Protein 1F9Z (pdb70)

Nearest PDB structures (foldseek):
  1fa5-assembly1_B  TM=9.798E-01  e=5.057E-25  Escherichia coli
  6bnx-assembly1_A  TM=9.667E-01  e=1.879E-17  Zea mays
  6bnz-assembly1_A  TM=9.561E-01  e=5.069E-17  Zea mays
  5d7z-assembly1_A  TM=9.657E-01  e=9.955E-16  Zea mays
  4mts-assembly1_B  TM=9.210E-01  e=4.445E-16  Pseudomonas aeruginosa PAO1

Solvent-accessible surface area: 12754 Å² total; per-residue (Å²): 104,75,12,23,10,0,13,2,64,0,7,62,22,100,105,0,10,51,14,2,23,145,20,10,41,9,99,84,52,118,64,48,110,43,94,108,134,128,55,6,28,0,8,0,0,34,5,61,48,105,123,46,6,0,1,16,0,10,49,40,103,73,55,111,160,40,126,64,30,76,5,10,4,13,4,0,1,11,13,112,78,0,59,84,8,2,91,75,0,90,141,83,68,25,85,27,75,77,99,34,12,87,56,137,90,39,124,59,40,15,0,52,0,32,6,49,42,22,5,80,3,21,1,28,58,131,129,208,88,58,9,12,12,3,15,2,64,0,4,62,30,105,105,0,16,54,3,2,28,162,15,9,35,4,147,84,53,114,78,50,108,39,93,100,117,125,57,19,20,0,7,0,0,50,10,66,45,111,116,64,10,1,1,16,0,9,54,37,102,72,56,106,164,35,127,62,30,69,5,10,5,12,4,0,0,11,7,97,68,0,58,97,14,2,74,91,0,90,135,81,57,16,74,17,66,78,95,35,15,77,68,146,98,38,126,72,40,16,0,47,0,42,6,28,37,23,2,66,4,20,0,39,47,152,132,208

Secondary structure (DSSP, 8-state):
--EEEEEEE-S-HHHHHHIIIIIT--EEEEEEEETTTTEEEEEEESS-TTTS-EEEEEEETT-------SSEEEEEEE-S-HHHHHHHHHHTT-EEEEEEEEPTTS--EEEEEE-TTS-EEEEEE---/--EEEEEEE-S-HHHHHHIIIIIT--EEEEEEEETTTTEEEEEEESS-TTTS-EEEEEEETT-------SSEEEEEEEES-HHHHHHHHHHTT-EEEEEEEE-TT---EEEEEE-TTS-EEEEEE---

GO terms:
  GO:0004462 lactoylglutathione lyase activity (F, EXP)
  GO:0005515 protein binding (F, IPI)
  GO:0016151 nickel cation binding (F, IDA)
  GO:0005829 cytosol (C, IDA)
  GO:0042803 protein homodimerization activity (F, IDA)
  GO:0004462 lactoylglutathione lyase activity (F, IDA)

InterPro domains:
  IPR004360 Glyoxalase/fosfomycin resistance/dioxygenase domain [PF00903] (2-123)
  IPR004361 Glyoxalase I [TIGR00068] (2-128)
  IPR018146 Glyoxalase I, conserved site [PS00934] (5-26)
  IPR018146 Glyoxalase I, conserved site [PS00935] (69-81)
  IPR029068 Glyoxalase/Bleomycin resistance protein/Dihydroxybiphenyl dioxygenase [G3DSA:3.10.180.10] (1-127)
  IPR029068 Glyoxalase/Bleomycin resistance protein/Dihydroxybiphenyl dioxygenase [SSF54593] (1-130)
  IPR037523 Vicinal oxygen chelate (VOC), core domain [PS51819] (2-126)

B-factor: mean 22.36, std 13.46, range [1.0, 100.0]

Structure (mmCIF, N/CA/C/O backbone):
data_1F9Z
#
_entry.id   1F9Z
#
_cell.length_a   46.047
_cell.length_b   56.478
_cell.length_c   46.705
_cell.angle_alpha   90.00
_cell.angle_beta   95.44
_cell.angle_gamma   90.00
#
_symmetry.space_group_name_H-M   'P 1 21 1'
#
loop_
_entity.id
_entity.type
_entity.pdbx_description
1 polymer 'GLYOXALASE I'
2 non-polymer 'NICKEL (II) ION'
3 water water
#
loop_
_atom_site.group_PDB
_atom_site.id
_atom_site.type_symbol
_atom_site.label_atom_id
_atom_site.label_alt_id
_atom_site.label_comp_id
_atom_site.label_asym_id
_atom_site.label_entity_id
_atom_site.label_seq_id
_atom_site.pdbx_PDB_ins_code
_atom_site.Cartn_x
_atom_site.Cartn_y
_atom_site.Cartn_z
_atom_site.occupancy
_atom_site.B_iso_or_equiv
_atom_site.auth_seq_id
_atom_site.auth_comp_id
_atom_site.auth_asym_id
_atom_site.auth_atom_id
_atom_site.pdbx_PDB_model_num
ATOM 1 N N . MET A 1 1 ? 30.477 42.135 14.401 1.00 26.74 1 MET A N 1
ATOM 2 C CA . MET A 1 1 ? 31.133 40.852 14.435 1.00 18.26 1 MET A CA 1
ATOM 3 C C . MET A 1 1 ? 31.031 40.140 13.103 1.00 23.27 1 MET A C 1
ATOM 4 O O . MET A 1 1 ? 30.124 40.386 12.307 1.00 19.45 1 MET A O 1
ATOM 9 N N . ARG A 1 2 ? 31.965 39.228 12.872 1.00 19.27 2 ARG A N 1
ATOM 10 C CA . ARG A 1 2 ? 31.936 38.475 11.654 1.00 17.46 2 ARG A CA 1
ATOM 11 C C . ARG A 1 2 ? 32.528 37.093 11.841 1.00 13.91 2 ARG A C 1
ATOM 12 O O . ARG A 1 2 ? 33.232 36.810 12.817 1.00 12.63 2 ARG A O 1
ATOM 20 N N . LEU A 1 3 ? 32.184 36.226 10.902 1.00 10.93 3 LEU A N 1
ATOM 21 C CA . LEU A 1 3 ? 32.672 34.870 10.932 1.00 11.86 3 LEU A CA 1
ATOM 22 C C . LEU A 1 3 ? 34.004 34.928 10.174 1.00 18.70 3 LEU A C 1
ATOM 23 O O . LEU A 1 3 ? 34.032 35.310 9.005 1.00 14.86 3 LEU A O 1
ATOM 28 N N . LEU A 1 4 ? 35.098 34.623 10.863 1.00 12.57 4 LEU A N 1
ATOM 29 C CA . LEU A 1 4 ? 36.438 34.727 10.274 1.00 12.19 4 LEU A CA 1
ATOM 30 C C . LEU A 1 4 ? 36.917 33.540 9.462 1.00 12.89 4 LEU A C 1
ATOM 31 O O . LEU A 1 4 ? 37.456 33.686 8.362 1.00 16.66 4 LEU A O 1
ATOM 36 N N . HIS A 1 5 ? 36.785 32.344 10.009 1.00 11.30 5 HIS A N 1
ATOM 37 C CA . HIS A 1 5 ? 37.241 31.136 9.350 1.00 11.37 5 HIS A CA 1
ATOM 38 C C . HIS A 1 5 ? 36.689 29.890 10.029 1.00 17.36 5 HIS A C 1
ATOM 39 O O . HIS A 1 5 ? 36.073 29.949 11.125 1.00 12.71 5 HIS A O 1
ATOM 46 N N . THR A 1 6 ? 36.922 28.784 9.348 1.00 10.71 6 THR A N 1
ATOM 47 C CA . THR A 1 6 ? 36.612 27.428 9.763 1.00 7.80 6 THR A CA 1
ATOM 48 C C . THR A 1 6 ? 37.945 26.705 9.721 1.00 17.40 6 THR A C 1
ATOM 49 O O . THR A 1 6 ? 38.633 26.791 8.711 1.00 10.80 6 THR A O 1
ATOM 53 N N . MET A 1 7 ? 38.327 26.060 10.827 1.00 12.15 7 MET A N 1
ATOM 54 C CA . MET A 1 7 ? 39.593 25.319 10.896 1.00 11.83 7 MET A CA 1
ATOM 55 C C . MET A 1 7 ? 39.349 23.822 10.815 1.00 11.52 7 MET A C 1
ATOM 56 O O . MET A 1 7 ? 38.455 23.249 11.476 1.00 10.00 7 MET A O 1
ATOM 61 N N . LEU A 1 8 ? 40.168 23.164 9.993 1.00 10.99 8 LEU A N 1
ATOM 62 C CA . LEU A 1 8 ? 40.125 21.753 9.741 1.00 8.60 8 LEU A CA 1
ATOM 63 C C . LEU A 1 8 ? 41.517 21.168 9.896 1.00 13.47 8 LEU A C 1
ATOM 64 O O . LEU A 1 8 ? 42.467 21.775 9.400 1.00 14.73 8 LEU A O 1
ATOM 69 N N . ARG A 1 9 ? 41.621 20.007 10.520 1.00 11.57 9 ARG A N 1
ATOM 70 C CA . ARG A 1 9 ? 42.929 19.376 10.656 1.00 12.55 9 ARG A CA 1
ATOM 71 C C . ARG A 1 9 ? 43.103 18.482 9.447 1.00 13.28 9 ARG A C 1
ATOM 72 O O . ARG A 1 9 ? 42.163 17.749 9.079 1.00 12.55 9 ARG A O 1
ATOM 80 N N . VAL A 1 10 ? 44.309 18.563 8.814 1.00 12.33 10 VAL A N 1
ATOM 81 C CA . VAL A 1 10 ? 44.595 17.758 7.620 1.00 13.94 10 VAL A CA 1
ATOM 82 C C . VAL A 1 10 ? 45.786 16.843 7.811 1.00 14.99 10 VAL A C 1
ATOM 83 O O . VAL A 1 10 ? 46.629 17.122 8.670 1.00 15.61 10 VAL A O 1
ATOM 87 N N . GLY A 1 11 ? 45.856 15.747 7.044 1.00 12.60 11 GLY A N 1
ATOM 88 C CA . GLY A 1 11 ? 46.957 14.786 7.208 1.00 14.25 11 GLY A CA 1
ATOM 89 C C . GLY A 1 11 ? 48.246 15.100 6.444 1.00 14.17 11 GLY A C 1
ATOM 90 O O . GLY A 1 11 ? 49.259 14.435 6.657 1.00 16.12 11 GLY A O 1
ATOM 91 N N . ASP A 1 12 ? 48.186 16.079 5.553 1.00 15.18 12 ASP A N 1
ATOM 92 C CA . ASP A 1 12 ? 49.318 16.519 4.711 1.00 15.14 12 ASP A CA 1
ATOM 93 C C . ASP A 1 12 ? 49.033 17.940 4.260 1.00 18.08 12 ASP A C 1
ATOM 94 O O . ASP A 1 12 ? 48.123 18.210 3.460 1.00 14.38 12 ASP A O 1
ATOM 99 N N . LEU A 1 13 ? 49.782 18.887 4.797 1.00 11.34 13 LEU A N 1
ATOM 100 C CA . LEU A 1 13 ? 49.527 20.278 4.488 1.00 11.77 13 LEU A CA 1
ATOM 101 C C . LEU A 1 13 ? 49.557 20.630 3.013 1.00 19.53 13 LEU A C 1
ATOM 102 O O . LEU A 1 13 ? 48.633 21.264 2.455 1.00 15.80 13 LEU A O 1
ATOM 107 N N . GLN A 1 14 ? 50.664 20.248 2.3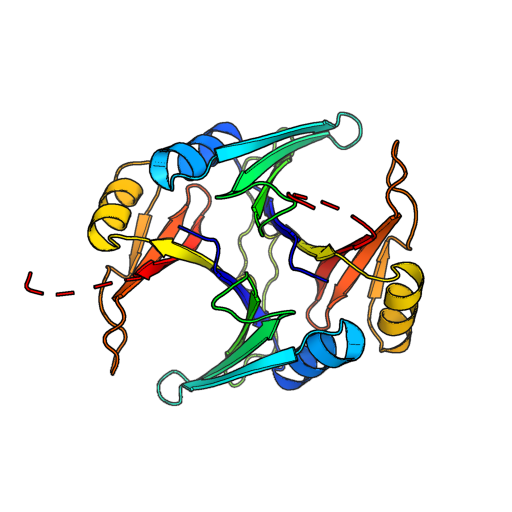63 1.00 17.98 14 GLN A N 1
ATOM 108 C CA . GLN A 1 14 ? 50.777 20.616 0.957 1.00 18.69 14 GLN A CA 1
ATOM 109 C C . GLN A 1 14 ? 49.675 20.012 0.096 1.00 15.87 14 GLN A C 1
ATOM 110 O O . GLN A 1 14 ? 49.143 20.689 -0.802 1.00 16.15 14 GLN A O 1
ATOM 116 N N . ARG A 1 15 ? 49.356 18.753 0.369 1.00 16.70 15 ARG A N 1
ATOM 117 C CA . ARG A 1 15 ? 48.319 18.092 -0.395 1.00 15.15 15 ARG A CA 1
ATOM 118 C C . ARG A 1 15 ? 47.039 18.902 -0.291 1.00 18.11 15 ARG A C 1
ATOM 119 O O . ARG A 1 15 ? 46.317 19.106 -1.257 1.00 15.68 15 ARG A O 1
ATOM 127 N N . SER A 1 16 ? 46.759 19.383 0.912 1.00 16.95 16 SER A N 1
ATOM 128 C CA . SER A 1 16 ? 45.554 20.181 1.115 1.00 15.43 16 SER A CA 1
ATOM 129 C C . SER A 1 16 ? 45.634 21.532 0.444 1.00 16.86 16 SER A C 1
ATOM 130 O O . SER A 1 16 ? 44.675 22.008 -0.208 1.00 12.20 16 SER A O 1
ATOM 133 N N . ILE A 1 17 ? 46.799 22.181 0.558 1.00 12.14 17 ILE A N 1
ATOM 134 C CA . ILE A 1 17 ? 46.956 23.468 -0.103 1.00 11.44 17 ILE A CA 1
ATOM 135 C C . ILE A 1 17 ? 46.763 23.288 -1.607 1.00 17.19 17 ILE A C 1
ATOM 136 O O . ILE A 1 17 ? 46.002 24.019 -2.242 1.00 18.55 17 ILE A O 1
ATOM 141 N N . ASP A 1 18 ? 47.450 22.293 -2.170 1.00 18.74 18 ASP A N 1
ATOM 142 C CA . ASP A 1 18 ? 47.326 22.010 -3.604 1.00 16.11 18 ASP A CA 1
ATOM 143 C C . ASP A 1 18 ? 45.863 21.891 -4.028 1.00 27.24 18 ASP A C 1
ATOM 144 O O . ASP A 1 18 ? 45.424 22.452 -5.047 1.00 22.44 18 ASP A O 1
ATOM 149 N N . PHE A 1 19 ? 45.092 21.143 -3.225 1.00 21.24 19 PHE A N 1
ATOM 150 C CA . PHE A 1 19 ? 43.683 20.921 -3.525 1.00 20.44 19 PHE A CA 1
ATOM 151 C C . PHE A 1 19 ? 42.839 22.194 -3.483 1.00 20.20 19 PHE A C 1
ATOM 152 O O . PHE A 1 19 ? 42.143 22.558 -4.443 1.00 14.36 19 PHE A O 1
ATOM 160 N N . TYR A 1 20 ? 42.889 22.884 -2.361 1.00 13.96 20 TYR A N 1
ATOM 161 C CA . TYR A 1 20 ? 42.073 24.074 -2.242 1.00 14.06 20 TYR A CA 1
ATOM 162 C C . TYR A 1 20 ? 42.380 25.152 -3.283 1.00 21.51 20 TYR A C 1
ATOM 163 O O . TYR A 1 20 ? 41.492 25.814 -3.829 1.00 20.14 20 TYR A O 1
ATOM 172 N N . THR A 1 21 ? 43.672 25.336 -3.562 1.00 20.53 21 THR A N 1
ATOM 173 C CA . THR A 1 21 ? 44.072 26.355 -4.518 1.00 19.27 21 THR A CA 1
ATOM 174 C C . THR A 1 21 ? 43.960 25.887 -5.957 1.00 20.88 21 THR A C 1
ATOM 175 O O . THR A 1 21 ? 43.227 26.473 -6.750 1.00 20.65 21 THR A O 1
ATOM 179 N N . LYS A 1 22 ? 44.681 24.819 -6.296 1.00 20.84 22 LYS A N 1
ATOM 180 C CA . LYS A 1 22 ? 44.680 24.303 -7.658 1.00 25.58 22 LYS A CA 1
ATOM 181 C C . LYS A 1 22 ? 43.383 23.713 -8.179 1.00 28.73 22 LYS A C 1
ATOM 182 O O . LYS A 1 22 ? 42.981 23.970 -9.322 1.00 23.68 22 LYS A O 1
ATOM 188 N N . VAL A 1 23 ? 42.701 22.929 -7.361 1.00 21.33 23 VAL A N 1
ATOM 189 C CA . VAL A 1 23 ? 41.449 22.333 -7.800 1.00 20.43 23 VAL A CA 1
ATOM 190 C C . VAL A 1 23 ? 40.239 23.224 -7.556 1.00 25.59 23 VAL A C 1
ATOM 191 O O . VAL A 1 23 ? 39.385 23.356 -8.427 1.00 20.12 23 VAL A O 1
ATOM 195 N N . LEU A 1 24 ? 40.161 23.863 -6.370 1.00 21.90 24 LEU A N 1
ATOM 196 C CA . LEU A 1 24 ? 39.009 24.721 -6.065 1.00 16.62 24 LEU A CA 1
ATOM 197 C C . LEU A 1 24 ? 39.136 26.191 -6.364 1.00 17.97 24 LEU A C 1
ATOM 198 O O . LEU A 1 24 ? 38.186 26.971 -6.225 1.00 17.61 24 LEU A O 1
ATOM 203 N N . GLY A 1 25 ? 40.323 26.597 -6.800 1.00 18.37 25 GLY A N 1
ATOM 204 C CA . GLY A 1 25 ? 40.529 27.995 -7.148 1.00 16.63 25 GLY A CA 1
ATOM 205 C C . GLY A 1 25 ? 40.783 29.002 -6.047 1.00 17.26 25 GLY A C 1
ATOM 206 O O . GLY A 1 25 ? 40.660 30.203 -6.265 1.00 19.66 25 GLY A O 1
ATOM 207 N N . MET A 1 26 ? 41.111 28.554 -4.842 1.00 17.89 26 MET A N 1
ATOM 208 C CA . MET A 1 26 ? 41.398 29.536 -3.819 1.00 15.76 26 MET A CA 1
ATOM 209 C C . MET A 1 26 ? 42.862 29.942 -3.920 1.00 18.73 26 MET A C 1
ATOM 210 O O . MET A 1 26 ? 43.608 29.395 -4.717 1.00 16.27 26 MET A O 1
ATOM 215 N N . LYS A 1 27 ? 43.249 30.873 -3.057 1.00 20.65 27 LYS A N 1
ATOM 216 C CA . LYS A 1 27 ? 44.633 31.319 -2.994 1.00 21.27 27 LYS A CA 1
ATOM 217 C C . LYS A 1 27 ? 45.187 30.996 -1.622 1.00 24.15 27 LYS A C 1
ATOM 218 O O . LYS A 1 27 ? 44.435 30.931 -0.646 1.00 18.53 27 LYS A O 1
ATOM 224 N N . LEU A 1 28 ? 46.492 30.822 -1.547 1.00 18.19 28 LEU A N 1
ATOM 225 C CA . LEU A 1 28 ? 47.162 30.606 -0.283 1.00 17.15 28 LEU A CA 1
ATOM 226 C C . LEU A 1 28 ? 47.408 31.997 0.260 1.00 24.13 28 LEU A C 1
ATOM 227 O O . LEU A 1 28 ? 48.149 32.794 -0.328 1.00 23.90 28 LEU A O 1
ATOM 232 N N . LEU A 1 29 ? 46.738 32.340 1.344 1.00 14.33 29 LEU A N 1
ATOM 233 C CA . LEU A 1 29 ? 46.847 33.662 1.876 1.00 14.23 29 LEU A CA 1
ATOM 234 C C . LEU A 1 29 ? 48.021 33.840 2.810 1.00 21.59 29 LEU A C 1
ATOM 235 O O . LEU A 1 29 ? 48.641 34.903 2.838 1.00 22.46 29 LEU A O 1
ATOM 240 N N . ARG A 1 30 ? 48.292 32.798 3.568 1.00 17.71 30 ARG A N 1
ATOM 241 C CA . ARG A 1 30 ? 49.380 32.833 4.516 1.00 21.65 30 ARG A CA 1
ATOM 242 C C . ARG A 1 30 ? 49.598 31.481 5.149 1.00 19.70 30 ARG A C 1
ATOM 243 O O . ARG A 1 30 ? 48.740 30.621 5.090 1.00 18.55 30 ARG A O 1
ATOM 251 N N . THR A 1 31 ? 50.785 31.293 5.724 1.00 17.12 31 THR A N 1
ATOM 252 C CA . THR A 1 31 ? 51.177 30.053 6.346 1.00 13.56 31 THR A CA 1
ATOM 253 C C . THR A 1 31 ? 52.132 30.341 7.470 1.00 28.01 31 THR A C 1
ATOM 254 O O . THR A 1 31 ? 52.780 31.381 7.493 1.00 32.99 31 THR A O 1
ATOM 258 N N . SER A 1 32 ? 52.197 29.403 8.407 1.00 30.32 32 SER A N 1
ATOM 259 C CA . SER A 1 32 ? 53.046 29.517 9.573 1.00 25.32 32 SER A CA 1
ATOM 260 C C . SER A 1 32 ? 53.354 28.175 10.174 1.00 28.68 32 SER A C 1
ATOM 261 O O . SER A 1 32 ? 52.680 27.154 9.920 1.00 17.01 32 SER A O 1
ATOM 264 N N . GLU A 1 33 ? 54.420 28.211 10.980 1.00 28.34 33 GLU A N 1
ATOM 265 C CA . GLU A 1 33 ? 54.918 27.047 11.679 1.00 26.50 33 GLU A CA 1
ATOM 266 C C . GLU A 1 33 ? 54.965 27.399 13.145 1.00 20.70 33 GLU A C 1
ATOM 267 O O . GLU A 1 33 ? 55.235 28.542 13.491 1.00 20.98 33 GLU A O 1
ATOM 273 N N . ASN A 1 34 ? 54.731 26.410 13.977 1.00 16.86 34 ASN A N 1
ATOM 274 C CA . ASN A 1 34 ? 54.829 26.580 15.420 1.00 16.98 34 ASN A CA 1
ATOM 275 C C . ASN A 1 34 ? 55.719 25.449 15.903 1.00 18.30 34 ASN A C 1
ATOM 276 O O . ASN A 1 34 ? 55.309 24.304 16.165 1.00 18.97 34 ASN A O 1
ATOM 281 N N . PRO A 1 35 ? 57.010 25.768 15.960 1.00 18.99 35 PRO A N 1
ATOM 282 C CA . PRO A 1 35 ? 57.970 24.763 16.342 1.00 17.00 35 PRO A CA 1
ATOM 283 C C . PRO A 1 35 ? 57.764 24.265 17.751 1.00 12.30 35 PRO A C 1
ATOM 284 O O . PRO A 1 35 ? 57.889 23.079 18.018 1.00 15.94 35 PRO A O 1
ATOM 288 N N . GLU A 1 36 ? 57.420 25.175 18.637 1.00 13.66 36 GLU A N 1
ATOM 289 C CA . GLU A 1 36 ? 57.198 24.798 20.020 1.00 16.25 36 GLU A CA 1
ATOM 290 C C . GLU A 1 36 ? 56.160 23.680 20.158 1.00 25.91 36 GLU A C 1
ATOM 291 O O . GLU A 1 36 ? 56.396 22.689 20.839 1.00 23.61 36 GLU A O 1
ATOM 297 N N . TYR A 1 37 ? 55.018 23.814 19.470 1.00 16.04 37 TYR A N 1
ATOM 298 C CA . TYR A 1 37 ? 53.997 22.798 19.574 1.00 17.65 37 TYR A CA 1
ATOM 299 C C . TYR A 1 37 ? 53.903 21.837 18.403 1.00 22.41 37 TYR A C 1
ATOM 300 O O . TYR A 1 37 ? 52.986 21.002 18.318 1.00 19.79 37 TYR A O 1
ATOM 309 N N . LYS A 1 38 ? 54.876 21.937 17.500 1.00 14.36 38 LYS A N 1
ATOM 310 C CA . LYS A 1 38 ? 54.960 21.047 16.378 1.00 12.79 38 LYS A CA 1
ATOM 311 C C . LYS A 1 38 ? 53.745 20.949 15.456 1.00 11.12 38 LYS A C 1
ATOM 312 O O . LYS A 1 38 ? 53.193 19.867 15.277 1.00 12.11 38 LYS A O 1
ATOM 318 N N . TYR A 1 39 ? 53.437 22.055 14.853 1.00 14.88 39 TYR A N 1
ATOM 319 C CA . TYR A 1 39 ? 52.349 22.068 13.895 1.00 15.09 39 TYR A CA 1
ATOM 320 C C . TYR A 1 39 ? 52.541 23.208 12.943 1.00 15.75 39 TYR A C 1
ATOM 321 O O . TYR A 1 39 ? 53.277 24.171 13.255 1.00 14.83 39 TYR A O 1
ATOM 330 N N . SER A 1 40 ? 51.872 23.085 11.783 1.00 13.39 40 SER A N 1
ATOM 331 C CA . SER A 1 40 ? 51.908 24.092 10.734 1.00 12.23 40 SER A CA 1
ATOM 332 C C . SER A 1 40 ? 50.494 24.437 10.313 1.00 13.91 40 SER A C 1
ATOM 333 O O . SER A 1 40 ? 49.638 23.578 10.422 1.00 14.91 40 SER A O 1
ATOM 336 N N . LEU A 1 41 ? 50.331 25.684 9.879 1.00 13.67 41 LEU A N 1
ATOM 337 C CA . LEU A 1 41 ? 49.059 26.214 9.456 1.00 12.36 41 LEU A CA 1
ATOM 338 C C . LEU A 1 41 ? 49.123 26.841 8.101 1.00 22.01 41 LEU A C 1
ATOM 339 O O . LEU A 1 41 ? 50.118 27.448 7.732 1.00 17.81 41 LEU A O 1
ATOM 344 N N . ALA A 1 42 ? 47.993 26.807 7.425 1.00 16.01 42 ALA A N 1
ATOM 345 C CA . ALA A 1 42 ? 47.864 27.478 6.157 1.00 13.91 42 ALA A CA 1
ATOM 346 C C . ALA A 1 42 ? 46.452 28.010 6.050 1.00 15.22 42 ALA A C 1
ATOM 347 O O . ALA A 1 42 ? 45.515 27.294 6.385 1.00 14.30 42 ALA A O 1
ATOM 349 N N . PHE A 1 43 ? 46.331 29.239 5.598 1.00 13.33 43 PHE A N 1
ATOM 350 C CA . PHE A 1 43 ? 45.022 29.830 5.387 1.00 13.51 43 PHE A CA 1
ATOM 351 C C . PHE A 1 43 ? 44.783 29.914 3.883 1.00 23.68 43 PHE A C 1
ATOM 352 O O . PHE A 1 43 ? 45.629 30.444 3.161 1.00 18.62 43 PHE A O 1
ATOM 360 N N . VAL A 1 44 ? 43.650 29.380 3.411 1.00 11.88 44 VAL A N 1
ATOM 361 C CA . VAL A 1 44 ? 43.321 29.436 1.987 1.00 13.71 44 VAL A CA 1
ATOM 362 C C . VAL A 1 44 ? 41.968 30.120 1.822 1.00 21.22 44 VAL A C 1
ATOM 363 O O . VAL A 1 44 ? 41.099 29.991 2.682 1.00 15.67 44 VAL A O 1
ATOM 367 N N . GLY A 1 45 ? 41.780 30.885 0.751 1.00 19.10 45 GLY A N 1
ATOM 368 C CA . GLY A 1 45 ? 40.503 31.561 0.586 1.00 17.99 45 GLY A CA 1
ATOM 369 C C . GLY A 1 45 ? 40.342 32.242 -0.759 1.00 21.31 45 GLY A C 1
ATOM 370 O O . GLY A 1 45 ? 41.242 32.237 -1.577 1.00 21.92 45 GLY A O 1
ATOM 371 N N . TYR A 1 46 ? 39.172 32.835 -0.974 1.00 15.50 46 TYR A N 1
ATOM 372 C CA . TYR A 1 46 ? 38.873 33.487 -2.221 1.00 14.79 46 TYR A CA 1
ATOM 373 C C . TYR A 1 46 ? 39.078 34.974 -2.201 1.00 20.41 46 TYR A C 1
ATOM 374 O O . TYR A 1 46 ? 39.000 35.657 -3.225 1.00 25.14 46 TYR A O 1
ATOM 383 N N . GLY A 1 47 ? 39.331 35.504 -1.031 1.00 17.55 47 GLY A N 1
ATOM 384 C CA . GLY A 1 47 ? 39.544 36.915 -0.867 1.00 15.86 47 GLY A CA 1
ATOM 385 C C . GLY A 1 47 ? 40.259 37.133 0.447 1.00 17.77 47 GLY A C 1
ATOM 386 O O . GLY A 1 47 ? 40.486 36.160 1.177 1.00 20.49 47 GLY A O 1
ATOM 387 N N . PRO A 1 48 ? 40.568 38.383 0.750 1.00 19.08 48 PRO A N 1
ATOM 388 C CA . PRO A 1 48 ? 41.280 38.715 1.981 1.00 22.47 48 PRO A CA 1
ATOM 389 C C . PRO A 1 48 ? 40.529 38.414 3.263 1.00 24.34 48 PRO A C 1
ATOM 390 O O . PRO A 1 48 ? 39.331 38.693 3.361 1.00 25.43 48 PRO A O 1
ATOM 394 N N . GLU A 1 49 ? 41.278 37.892 4.246 1.00 20.68 49 GLU A N 1
ATOM 395 C CA . GLU A 1 49 ? 40.733 37.615 5.568 1.00 20.16 49 GLU A CA 1
ATOM 396 C C . GLU A 1 49 ? 40.055 38.821 6.165 1.00 22.11 49 GLU A C 1
ATOM 397 O O . GLU A 1 49 ? 39.152 38.732 6.987 1.00 24.63 49 GLU A O 1
ATOM 403 N N . THR A 1 50 ? 40.511 39.994 5.783 1.00 23.03 50 THR A N 1
ATOM 404 C CA . THR A 1 50 ? 39.900 41.173 6.328 1.00 21.56 50 THR A CA 1
ATOM 405 C C . THR A 1 50 ? 38.484 41.368 5.827 1.00 23.00 50 THR A C 1
ATOM 406 O O . THR A 1 50 ? 37.667 41.972 6.503 1.00 32.98 50 THR A O 1
ATOM 410 N N . GLU A 1 51 ? 38.200 40.889 4.636 1.00 20.12 51 GLU A N 1
ATOM 411 C CA . GLU A 1 51 ? 36.886 41.085 4.063 1.00 21.01 51 GLU A CA 1
ATOM 412 C C . GLU A 1 51 ? 35.984 39.871 4.153 1.00 22.84 51 GLU A C 1
ATOM 413 O O . GLU A 1 51 ? 34.755 40.000 4.103 1.00 28.85 51 GLU A O 1
ATOM 419 N N . GLU A 1 52 ? 36.569 38.684 4.222 1.00 19.94 52 GLU A N 1
ATOM 420 C CA . GLU A 1 52 ? 35.701 37.532 4.238 1.00 18.63 52 GLU A CA 1
ATOM 421 C C . GLU A 1 52 ? 36.259 36.327 4.961 1.00 23.98 52 GLU A C 1
ATOM 422 O O . GLU A 1 52 ? 37.433 36.304 5.346 1.00 22.95 52 GLU A O 1
ATOM 428 N N . ALA A 1 53 ? 35.377 35.331 5.092 1.00 15.42 53 ALA A N 1
ATOM 429 C CA . ALA A 1 53 ? 35.690 34.087 5.762 1.00 15.15 53 ALA A CA 1
ATOM 430 C C . ALA A 1 53 ? 36.577 33.187 4.917 1.00 16.70 53 ALA A C 1
ATOM 431 O O . ALA A 1 53 ? 36.409 33.103 3.693 1.00 17.76 53 ALA A O 1
ATOM 433 N N . VAL A 1 54 ? 37.501 32.501 5.575 1.00 10.96 54 VAL A N 1
ATOM 434 C CA . VAL A 1 54 ? 38.410 31.614 4.887 1.00 9.56 54 VAL A CA 1
ATOM 435 C C . VAL A 1 54 ? 38.524 30.279 5.580 1.00 15.99 54 VAL A C 1
ATOM 436 O O . VAL A 1 54 ? 37.792 30.012 6.536 1.00 14.27 54 VAL A O 1
ATOM 440 N N . ILE A 1 55 ? 39.443 29.421 5.128 1.00 11.22 55 ILE A N 1
ATOM 441 C CA . ILE A 1 55 ? 39.653 28.128 5.760 1.00 9.21 55 ILE A CA 1
ATOM 442 C C . ILE A 1 55 ? 41.042 28.085 6.368 1.00 15.17 55 ILE A C 1
ATOM 443 O O . ILE A 1 55 ? 42.012 28.468 5.707 1.00 14.58 55 ILE A O 1
ATOM 448 N N . GLU A 1 56 ? 41.124 27.626 7.605 1.00 10.65 56 GLU A N 1
ATOM 449 C CA . GLU A 1 56 ? 42.411 27.440 8.291 1.00 8.46 56 GLU A CA 1
ATOM 450 C C . GLU A 1 56 ? 42.709 25.953 8.274 1.00 11.95 56 GLU A C 1
ATOM 451 O O . GLU A 1 56 ? 41.940 25.123 8.773 1.00 13.95 56 GLU A O 1
ATOM 457 N N . LEU A 1 57 ? 43.840 25.573 7.660 1.00 10.06 57 LEU A N 1
ATOM 458 C CA . LEU A 1 57 ? 44.251 24.170 7.585 1.00 11.04 57 LEU A CA 1
ATOM 459 C C . LEU A 1 57 ? 45.365 23.955 8.607 1.00 13.35 57 LEU A C 1
ATOM 460 O O . LEU A 1 57 ? 46.316 24.723 8.603 1.00 16.62 57 LEU A O 1
ATOM 465 N N . THR A 1 58 ? 45.233 22.934 9.461 1.00 9.61 58 THR A N 1
ATOM 466 C CA . THR A 1 58 ? 46.212 22.629 10.505 1.00 12.96 58 THR A CA 1
ATOM 467 C C . THR A 1 58 ? 46.838 21.274 10.298 1.00 14.48 58 THR A C 1
ATOM 468 O O . THR A 1 58 ? 46.147 20.266 10.112 1.00 12.34 58 THR A O 1
ATOM 472 N N . TYR A 1 59 ? 48.177 21.257 10.313 1.00 11.85 59 TYR A N 1
ATOM 473 C CA . TYR A 1 59 ? 48.908 20.022 10.153 1.00 9.18 59 TYR A CA 1
ATOM 474 C C . TYR A 1 59 ? 49.815 19.869 11.376 1.00 13.82 59 TYR A C 1
ATOM 475 O O . TYR A 1 59 ? 50.662 20.712 11.626 1.00 15.02 59 TYR A O 1
ATOM 484 N N . ASN A 1 60 ? 49.566 18.801 12.120 1.00 14.13 60 ASN A N 1
ATOM 485 C CA . ASN A 1 60 ? 50.321 18.453 13.312 1.00 14.00 60 ASN A CA 1
ATOM 486 C C . ASN A 1 60 ? 51.422 17.507 12.849 1.00 12.37 60 ASN A C 1
ATOM 487 O O . ASN A 1 60 ? 51.173 16.446 12.276 1.00 14.38 60 ASN A O 1
ATOM 492 N N . TRP A 1 61 ? 52.662 17.923 13.086 1.00 14.85 61 TRP A N 1
ATOM 493 C CA . TRP A 1 61 ? 53.802 17.114 12.628 1.00 15.36 61 TRP A CA 1
ATOM 494 C C . TRP A 1 61 ? 53.705 15.644 12.951 1.00 15.93 61 TRP A C 1
ATOM 495 O O . TRP A 1 61 ? 53.595 15.244 14.098 1.00 19.52 61 TRP A O 1
ATOM 506 N N . GLY A 1 62 ? 53.778 14.790 11.948 1.00 14.47 62 GLY A N 1
ATOM 507 C CA . GLY A 1 62 ? 53.732 13.372 12.231 1.00 14.37 62 GLY A CA 1
ATOM 508 C C . GLY A 1 62 ? 52.339 12.776 12.343 1.00 18.13 62 GLY A C 1
ATOM 509 O O . GLY A 1 62 ? 52.176 11.589 12.576 1.00 25.26 62 GLY A O 1
ATOM 510 N N . VAL A 1 63 ? 51.312 13.590 12.171 1.00 16.20 63 VAL A N 1
ATOM 511 C CA . VAL A 1 63 ? 49.964 13.035 12.282 1.00 14.61 63 VAL A CA 1
ATOM 512 C C . VAL A 1 63 ? 49.344 13.014 10.904 1.00 9.91 63 VAL A C 1
ATOM 513 O O . VAL A 1 63 ? 49.086 14.079 10.366 1.00 12.21 63 VAL A O 1
ATOM 517 N N . ASP A 1 64 ? 49.070 11.820 10.375 1.00 14.00 64 ASP A N 1
ATOM 518 C CA . ASP A 1 64 ? 48.525 11.770 9.030 1.00 16.75 64 ASP A CA 1
ATOM 519 C C . ASP A 1 64 ? 47.055 11.434 8.936 1.00 19.56 64 ASP A C 1
ATOM 520 O O . ASP A 1 64 ? 46.494 11.431 7.827 1.00 17.36 64 ASP A O 1
ATOM 525 N N . LYS A 1 65 ? 46.435 11.178 10.091 1.00 18.57 65 LYS A N 1
ATOM 526 C CA . LYS A 1 65 ? 45.037 10.752 10.102 1.00 19.93 65 LYS A CA 1
ATOM 527 C C . LYS A 1 65 ? 44.284 11.207 11.353 1.00 18.87 65 LYS A C 1
ATOM 528 O O . LYS A 1 65 ? 44.868 11.267 12.420 1.00 15.60 65 LYS A O 1
ATOM 534 N N . TYR A 1 66 ? 42.984 11.476 11.203 1.00 12.92 66 TYR A N 1
ATOM 535 C CA . TYR A 1 66 ? 42.149 11.861 12.349 1.00 12.80 66 TYR A CA 1
ATOM 536 C C . TYR A 1 66 ? 40.855 11.052 12.287 1.00 15.08 66 TYR A C 1
ATOM 537 O O . TYR A 1 66 ? 40.636 10.346 11.316 1.00 16.63 66 TYR A O 1
ATOM 546 N N . GLU A 1 67 ? 39.981 11.188 13.301 1.00 11.74 67 GLU A N 1
ATOM 547 C CA . GLU A 1 67 ? 38.692 10.484 13.297 1.00 12.59 67 GLU A CA 1
ATOM 548 C C . GLU A 1 67 ? 37.681 11.550 12.945 1.00 12.15 67 GLU A C 1
ATOM 549 O O . GLU A 1 67 ? 37.528 12.498 13.667 1.00 11.71 67 GLU A O 1
ATOM 555 N N . LEU A 1 68 ? 37.047 11.418 11.787 1.00 13.97 68 LEU A N 1
ATOM 556 C CA . LEU A 1 68 ? 36.121 12.423 11.331 1.00 10.33 68 LEU A CA 1
ATOM 557 C C . LEU A 1 68 ? 34.888 12.632 12.228 1.00 15.18 68 LEU A C 1
ATOM 558 O O . LEU A 1 68 ? 34.330 13.737 12.349 1.00 12.21 68 LEU A O 1
ATOM 563 N N . GLY A 1 69 ? 34.429 11.566 12.860 1.00 15.34 69 GLY A N 1
ATOM 564 C CA . GLY A 1 69 ? 33.249 11.756 13.695 1.00 12.72 69 GLY A CA 1
ATOM 565 C C . GLY A 1 69 ? 31.999 11.853 12.849 1.00 17.27 69 GLY A C 1
ATOM 566 O O . GLY A 1 69 ? 32.020 11.659 11.623 1.00 12.67 69 GLY A O 1
ATOM 567 N N . THR A 1 70 ? 30.887 12.159 13.535 1.00 16.86 70 THR A N 1
ATOM 568 C CA . THR A 1 70 ? 29.599 12.220 12.885 1.00 14.66 70 THR A CA 1
ATOM 569 C C . THR A 1 70 ? 28.912 13.531 13.075 1.00 12.76 70 THR A C 1
ATOM 570 O O . THR A 1 70 ? 27.823 13.708 12.549 1.00 16.18 70 THR A O 1
ATOM 574 N N . ALA A 1 71 ? 29.534 14.441 13.784 1.00 8.65 71 ALA A N 1
ATOM 575 C CA . ALA A 1 71 ? 28.972 15.746 14.067 1.00 9.71 71 ALA A CA 1
ATOM 576 C C . ALA A 1 71 ? 29.178 16.742 12.946 1.00 18.47 71 ALA A C 1
ATOM 577 O O . ALA A 1 71 ? 28.222 17.353 12.443 1.00 14.27 71 ALA A O 1
ATOM 579 N N . TYR A 1 72 ? 30.461 16.948 12.587 1.00 12.86 72 TYR A N 1
ATOM 580 C CA . TYR A 1 72 ? 30.792 17.913 11.542 1.00 10.26 72 TYR A CA 1
ATOM 581 C C . TYR A 1 72 ? 30.150 17.510 10.209 1.00 11.02 72 TYR A C 1
ATOM 582 O O . TYR A 1 72 ? 30.218 16.339 9.809 1.00 11.34 72 TYR A O 1
ATOM 591 N N . GLY A 1 73 ? 29.557 18.518 9.563 1.00 12.35 73 GLY A N 1
ATOM 592 C CA . GLY A 1 73 ? 28.870 18.294 8.293 1.00 9.97 73 GLY A CA 1
ATOM 593 C C . GLY A 1 73 ? 29.762 18.598 7.103 1.00 11.24 73 GLY A C 1
ATOM 594 O O . GLY A 1 73 ? 30.272 17.677 6.510 1.00 13.81 73 GLY A O 1
ATOM 595 N N . HIS A 1 74 ? 29.918 19.878 6.787 1.00 11.70 74 HIS A N 1
ATOM 596 C CA . HIS A 1 74 ? 30.688 20.278 5.632 1.00 10.55 74 HIS A CA 1
ATOM 597 C C . HIS A 1 74 ? 30.858 21.762 5.556 1.00 13.52 74 HIS A C 1
ATOM 598 O O . HIS A 1 74 ? 30.366 22.536 6.384 1.00 12.39 74 HIS A O 1
ATOM 605 N N . ILE A 1 75 ? 31.558 22.158 4.492 1.00 10.42 75 ILE A N 1
ATOM 606 C CA . ILE A 1 75 ? 31.716 23.540 4.140 1.00 7.48 75 ILE A CA 1
ATOM 607 C C . ILE A 1 75 ? 31.080 23.675 2.764 1.00 10.68 75 ILE A C 1
ATOM 608 O O . ILE A 1 75 ? 31.251 22.785 1.926 1.00 10.98 75 ILE A O 1
ATOM 613 N N . ALA A 1 76 ? 30.319 24.726 2.554 1.00 10.47 76 ALA A N 1
ATOM 614 C CA . ALA A 1 76 ? 29.708 24.916 1.242 1.00 9.65 76 ALA A CA 1
ATOM 615 C C . ALA A 1 76 ? 30.399 26.111 0.602 1.00 16.22 76 ALA A C 1
ATOM 616 O O . ALA A 1 76 ? 30.618 27.156 1.246 1.00 12.44 76 ALA A O 1
ATOM 618 N N . LEU A 1 77 ? 30.734 25.975 -0.689 1.00 12.66 77 LEU A N 1
ATOM 619 C CA . LEU A 1 77 ? 31.357 27.047 -1.425 1.00 12.09 77 LEU A CA 1
ATOM 620 C C . LEU A 1 77 ? 30.527 27.370 -2.672 1.00 14.92 77 LEU A C 1
ATOM 621 O O . LEU A 1 77 ? 29.909 26.476 -3.243 1.00 13.74 77 LEU A O 1
ATOM 626 N N . SER A 1 78 ? 30.544 28.641 -3.079 1.00 15.50 78 SER A N 1
ATOM 627 C CA . SER A 1 78 ? 29.862 28.998 -4.321 1.00 18.06 78 SER A CA 1
ATOM 628 C C . SER A 1 78 ? 30.854 28.461 -5.382 1.00 24.77 78 SER A C 1
ATOM 629 O O . SER A 1 78 ? 32.070 28.472 -5.138 1.00 22.64 78 SER A O 1
ATOM 632 N N . VAL A 1 79 ? 30.381 27.901 -6.492 1.00 16.88 79 VAL A N 1
ATOM 633 C CA . VAL A 1 79 ? 31.294 27.366 -7.511 1.00 17.09 79 VAL A CA 1
ATOM 634 C C . VAL A 1 79 ? 30.985 28.017 -8.850 1.00 24.99 79 VAL A C 1
ATOM 635 O O . VAL A 1 79 ? 29.823 28.254 -9.159 1.00 19.18 79 VAL A O 1
ATOM 639 N N . ASP A 1 80 ? 31.989 28.330 -9.667 1.00 17.41 80 ASP A N 1
ATOM 640 C CA . ASP A 1 80 ? 31.665 28.965 -10.955 1.00 15.52 80 ASP A CA 1
ATOM 641 C C . ASP A 1 80 ? 30.943 28.042 -11.920 1.00 17.57 80 ASP A C 1
ATOM 642 O O . ASP A 1 80 ? 29.984 28.423 -12.593 1.00 17.57 80 ASP A O 1
ATOM 647 N N . ASN A 1 81 ? 31.425 26.808 -11.964 1.00 18.61 81 ASN A N 1
ATOM 648 C CA . ASN A 1 81 ? 30.912 25.757 -12.824 1.00 20.73 81 ASN A CA 1
ATOM 649 C C . ASN A 1 81 ? 30.981 24.402 -12.105 1.00 21.29 81 ASN A C 1
ATOM 650 O O . ASN A 1 81 ? 31.995 23.722 -12.055 1.00 18.68 81 ASN A O 1
ATOM 655 N N . ALA A 1 82 ? 29.863 24.003 -11.525 1.00 20.48 82 ALA A N 1
ATOM 656 C CA . ALA A 1 82 ? 29.774 22.757 -10.776 1.00 19.69 82 ALA A CA 1
ATOM 657 C C . ALA A 1 82 ? 30.230 21.507 -11.515 1.00 21.03 82 ALA A C 1
ATOM 658 O O . ALA A 1 82 ? 30.990 20.690 -10.993 1.00 19.86 82 ALA A O 1
ATOM 660 N N . ALA A 1 83 ? 29.737 21.317 -12.727 1.00 17.01 83 ALA A N 1
ATOM 661 C CA . ALA A 1 83 ? 30.101 20.146 -13.473 1.00 20.30 83 ALA A CA 1
ATOM 662 C C . ALA A 1 83 ? 31.610 20.028 -13.656 1.00 23.64 83 ALA A C 1
ATOM 663 O O . ALA A 1 83 ? 32.243 18.988 -13.411 1.00 23.11 83 ALA A O 1
ATOM 665 N N . GLU A 1 84 ? 32.188 21.114 -14.113 1.00 22.65 84 GLU A N 1
ATOM 666 C CA . GLU A 1 84 ? 33.612 21.144 -14.356 1.00 23.48 84 GLU A CA 1
ATOM 667 C C . GLU A 1 84 ? 34.402 20.877 -13.079 1.00 22.23 84 GLU A C 1
ATOM 668 O O . GLU A 1 84 ? 35.393 20.159 -13.065 1.00 21.85 84 GLU A O 1
ATOM 674 N N . ALA A 1 85 ? 33.955 21.463 -11.971 1.00 24.87 85 ALA A N 1
ATOM 675 C CA . ALA A 1 85 ? 34.667 21.229 -10.714 1.00 21.65 85 ALA A CA 1
ATOM 676 C C . ALA A 1 85 ? 34.649 19.747 -10.415 1.00 24.75 85 ALA A C 1
ATOM 677 O O . ALA A 1 85 ? 35.666 19.145 -10.043 1.00 23.29 85 ALA A O 1
ATOM 679 N N . CYS A 1 86 ? 33.462 19.126 -10.596 1.00 17.42 86 CYS A N 1
ATOM 680 C CA . CYS A 1 86 ? 33.401 17.717 -10.343 1.00 13.41 86 CYS A CA 1
ATOM 681 C C . CYS A 1 86 ? 34.437 17.021 -11.193 1.00 27.13 86 CYS A C 1
ATOM 682 O O . CYS A 1 86 ? 35.112 16.106 -10.727 1.00 20.72 86 CYS A O 1
ATOM 685 N N . GLU A 1 87 ? 34.542 17.461 -12.456 1.00 27.84 87 GLU A N 1
ATOM 686 C CA . GLU A 1 87 ? 35.512 16.835 -13.338 1.00 26.28 87 GLU A CA 1
ATOM 687 C C . GLU A 1 87 ? 36.927 17.086 -12.853 1.00 22.78 87 GLU A C 1
ATOM 688 O O . GLU A 1 87 ? 37.713 16.165 -12.717 1.00 25.41 87 GLU A O 1
ATOM 694 N N . LYS A 1 88 ? 37.247 18.332 -12.571 1.00 19.09 88 LYS A N 1
ATOM 695 C CA . LYS A 1 88 ? 38.586 18.608 -12.090 1.00 20.50 88 LYS A CA 1
ATOM 696 C C . LYS A 1 88 ? 38.865 17.783 -10.849 1.00 30.01 88 LYS A C 1
ATOM 697 O O . LYS A 1 88 ? 39.888 17.123 -10.686 1.00 30.56 88 LYS A O 1
ATOM 703 N N . ILE A 1 89 ? 37.898 17.824 -9.949 1.00 26.69 89 ILE A N 1
ATOM 704 C CA . ILE A 1 89 ? 38.042 17.113 -8.703 1.00 28.49 89 ILE A CA 1
ATOM 705 C C . ILE A 1 89 ? 38.290 15.632 -8.878 1.00 28.91 89 ILE A C 1
ATOM 706 O O . ILE A 1 89 ? 39.157 15.045 -8.247 1.00 28.50 89 ILE A O 1
ATOM 711 N N . ARG A 1 90 ? 37.509 15.030 -9.742 1.00 29.68 90 ARG A N 1
ATOM 712 C CA . ARG A 1 90 ? 37.594 13.618 -10.006 1.00 27.97 90 ARG A CA 1
ATOM 713 C C . ARG A 1 90 ? 38.920 13.194 -10.588 1.00 46.82 90 ARG A C 1
ATOM 714 O O . ARG A 1 90 ? 39.564 12.288 -10.089 1.00 49.66 90 ARG A O 1
ATOM 722 N N . GLN A 1 91 ? 39.289 13.841 -11.684 1.00 52.74 91 GLN A N 1
ATOM 723 C CA . GLN A 1 91 ? 40.510 13.541 -12.399 1.00 48.01 91 GLN A CA 1
ATOM 724 C C . GLN A 1 91 ? 41.699 13.866 -11.548 1.00 48.44 91 GLN A C 1
ATOM 725 O O . GLN A 1 91 ? 42.795 13.362 -11.747 1.00 55.59 91 GLN A O 1
ATOM 731 N N . ASN A 1 92 ? 41.451 14.714 -10.577 1.00 35.79 92 ASN A N 1
ATOM 732 C CA . ASN A 1 92 ? 42.497 15.064 -9.674 1.00 33.26 92 ASN A CA 1
ATOM 733 C C . ASN A 1 92 ? 42.543 14.094 -8.507 1.00 56.08 92 ASN A C 1
ATOM 734 O O . ASN A 1 92 ? 43.028 14.417 -7.425 1.00 58.90 92 ASN A O 1
ATOM 739 N N . GLY A 1 93 ? 42.022 12.881 -8.773 1.00 55.57 93 GLY A N 1
ATOM 740 C CA . GLY A 1 93 ? 41.983 11.764 -7.822 1.00 59.19 93 GLY A CA 1
ATOM 741 C C . GLY A 1 93 ? 40.860 11.744 -6.769 1.00 64.41 93 GLY A C 1
ATOM 742 O O . GLY A 1 93 ? 40.567 10.686 -6.204 1.00 58.88 93 GLY A O 1
ATOM 743 N N . GLY A 1 94 ? 40.254 12.913 -6.511 1.00 66.30 94 GLY A N 1
ATOM 744 C CA . GLY A 1 94 ? 39.185 13.116 -5.526 1.00 63.42 94 GLY A CA 1
ATOM 745 C C . GLY A 1 94 ? 37.941 12.242 -5.688 1.00 48.04 94 GLY A C 1
ATOM 746 O O . GLY A 1 94 ? 37.854 11.385 -6.569 1.00 40.54 94 GLY A O 1
ATOM 747 N N . ASN A 1 95 ? 36.964 12.457 -4.804 1.00 31.91 95 ASN A N 1
ATOM 748 C CA . ASN A 1 95 ? 35.753 11.668 -4.884 1.00 27.16 95 ASN A CA 1
ATOM 749 C C . ASN A 1 95 ? 34.570 12.591 -5.086 1.00 23.26 95 ASN A C 1
ATOM 750 O O . ASN A 1 95 ? 34.461 13.600 -4.415 1.00 18.86 95 ASN A O 1
ATOM 755 N N . VAL A 1 96 ? 33.681 12.273 -6.030 1.00 17.53 96 VAL A N 1
ATOM 756 C CA . VAL A 1 96 ? 32.502 13.097 -6.204 1.00 16.26 96 VAL A CA 1
ATOM 757 C C . VAL A 1 96 ? 31.405 12.241 -5.614 1.00 23.61 96 VAL A C 1
ATOM 758 O O . VAL A 1 96 ? 31.174 11.127 -6.097 1.00 22.02 96 VAL A O 1
ATOM 762 N N . THR A 1 97 ? 30.773 12.735 -4.549 1.00 16.46 97 THR A N 1
ATOM 763 C CA . THR A 1 97 ? 29.747 11.970 -3.862 1.00 13.05 97 THR A CA 1
ATOM 764 C C . THR A 1 97 ? 28.348 12.286 -4.332 1.00 16.21 97 THR A C 1
ATOM 765 O O . THR A 1 97 ? 27.417 11.520 -4.110 1.00 19.08 97 THR A O 1
ATOM 769 N N . ARG A 1 98 ? 28.208 13.408 -4.974 1.00 13.61 98 ARG A N 1
ATOM 770 C CA . ARG A 1 98 ? 26.937 13.821 -5.562 1.00 13.61 98 ARG A CA 1
ATOM 771 C C . ARG A 1 98 ? 27.246 14.567 -6.836 1.00 18.38 98 ARG A C 1
ATOM 772 O O . ARG A 1 98 ? 27.750 15.702 -6.798 1.00 14.00 98 ARG A O 1
ATOM 780 N N . GLU A 1 99 ? 26.951 13.920 -7.969 1.00 16.38 99 GLU A N 1
ATOM 781 C CA . GLU A 1 99 ? 27.211 14.534 -9.259 1.00 17.02 99 GLU A CA 1
ATOM 782 C C . GLU A 1 99 ? 26.464 15.831 -9.398 1.00 16.96 99 GLU A C 1
ATOM 783 O O . GLU A 1 99 ? 25.409 15.981 -8.810 1.00 17.55 99 GLU A O 1
ATOM 789 N N . ALA A 1 100 ? 26.995 16.767 -10.179 1.00 15.88 100 ALA A N 1
ATOM 790 C CA . ALA A 1 100 ? 26.351 18.059 -10.350 1.00 19.39 100 ALA A CA 1
ATOM 791 C C . ALA A 1 100 ? 24.947 17.977 -10.884 1.00 21.24 100 ALA A C 1
ATOM 792 O O . ALA A 1 100 ? 24.671 17.254 -11.821 1.00 21.97 100 ALA A O 1
ATOM 794 N N . GLY A 1 101 ? 24.055 18.754 -10.310 1.00 19.40 101 GLY A N 1
ATOM 795 C CA . GLY A 1 101 ? 22.714 18.688 -10.827 1.00 21.98 101 GLY A CA 1
ATOM 796 C C . GLY A 1 101 ? 21.813 19.454 -9.929 1.00 24.75 101 GLY A C 1
ATOM 797 O O . GLY A 1 101 ? 22.138 19.710 -8.776 1.00 22.43 101 GLY A O 1
ATOM 798 N N . PRO A 1 102 ? 20.677 19.822 -10.489 1.00 28.80 102 PRO A N 1
ATOM 799 C CA . PRO A 1 102 ? 19.695 20.589 -9.764 1.00 27.39 102 PRO A CA 1
ATOM 800 C C . PRO A 1 102 ? 19.346 19.910 -8.474 1.00 24.80 102 PRO A C 1
ATOM 801 O O . PRO A 1 102 ? 19.243 18.688 -8.413 1.00 22.02 102 PRO A O 1
ATOM 805 N N . VAL A 1 103 ? 19.185 20.719 -7.434 1.00 30.07 103 VAL A N 1
ATOM 806 C CA . VAL A 1 103 ? 18.816 20.137 -6.159 1.00 35.91 103 VAL A CA 1
ATOM 807 C C . VAL A 1 103 ? 17.341 19.765 -6.158 1.00 41.51 103 VAL A C 1
ATOM 808 O O . VAL A 1 103 ? 16.523 20.399 -6.847 1.00 35.77 103 VAL A O 1
ATOM 812 N N . LYS A 1 104 ? 17.005 18.744 -5.378 1.00 44.29 104 LYS A N 1
ATOM 813 C CA . LYS A 1 104 ? 15.640 18.228 -5.261 1.00 46.63 104 LYS A CA 1
ATOM 814 C C . LYS A 1 104 ? 14.554 19.274 -5.016 1.00 58.34 104 LYS A C 1
ATOM 815 O O . LYS A 1 104 ? 14.519 19.947 -3.984 1.00 54.97 104 LYS A O 1
ATOM 821 N N . GLY A 1 105 ? 13.645 19.393 -5.976 1.00 63.64 105 GLY A N 1
ATOM 822 C CA . GLY A 1 105 ? 12.557 20.343 -5.855 1.00 69.57 105 GLY A CA 1
ATOM 823 C C . GLY A 1 105 ? 12.931 21.749 -6.315 1.00 80.78 105 GLY A C 1
ATOM 824 O O . GLY A 1 105 ? 12.062 22.611 -6.501 1.00 83.32 105 GLY A O 1
ATOM 825 N N . GLY A 1 106 ? 14.231 21.976 -6.508 1.00 71.63 106 GLY A N 1
ATOM 826 C CA . GLY A 1 106 ? 14.706 23.274 -6.933 1.00 66.73 106 GLY A CA 1
ATOM 827 C C . GLY A 1 106 ? 15.295 23.304 -8.337 1.00 60.35 106 GLY A C 1
ATOM 828 O O . GLY A 1 106 ? 15.076 22.420 -9.171 1.00 62.13 106 GLY A O 1
ATOM 829 N N . THR A 1 107 ? 16.057 24.360 -8.576 1.00 43.31 107 THR A N 1
ATOM 830 C CA . THR A 1 107 ? 16.684 24.573 -9.845 1.00 39.90 107 THR A CA 1
ATOM 831 C C . THR A 1 107 ? 18.190 24.772 -9.704 1.00 44.13 107 THR A C 1
ATOM 832 O O . THR A 1 107 ? 18.947 24.545 -10.641 1.00 41.68 107 THR A O 1
ATOM 836 N N . THR A 1 108 ? 18.626 25.209 -8.523 1.00 33.53 108 THR A N 1
ATOM 837 C CA . THR A 1 108 ? 20.048 25.453 -8.297 1.00 28.20 108 THR A CA 1
ATOM 838 C C . THR A 1 108 ? 20.889 24.194 -8.443 1.00 23.28 108 THR A C 1
ATOM 839 O O . THR A 1 108 ? 20.560 23.148 -7.876 1.00 25.94 108 THR A O 1
ATOM 843 N N . VAL A 1 109 ? 21.991 24.333 -9.204 1.00 21.37 109 VAL A N 1
ATOM 844 C CA . VAL A 1 109 ? 22.909 23.248 -9.430 1.00 16.53 109 VAL A CA 1
ATOM 845 C C . VAL A 1 109 ? 23.860 23.099 -8.261 1.00 17.15 109 VAL A C 1
ATOM 846 O O . VAL A 1 109 ? 24.530 24.032 -7.834 1.00 20.98 109 VAL A O 1
ATOM 850 N N . ILE A 1 110 ? 23.897 21.903 -7.740 1.00 15.74 110 ILE A N 1
ATOM 851 C CA . ILE A 1 110 ? 24.791 21.676 -6.625 1.00 16.04 110 ILE A CA 1
ATOM 852 C C . ILE A 1 110 ? 25.471 20.343 -6.823 1.00 19.80 110 ILE A C 1
ATOM 853 O O . ILE A 1 110 ? 25.030 19.496 -7.597 1.00 17.32 110 ILE A O 1
ATOM 858 N N . ALA A 1 111 ? 26.549 20.158 -6.063 1.00 16.26 111 ALA A N 1
ATOM 859 C CA . ALA A 1 111 ? 27.275 18.924 -6.100 1.00 12.68 111 ALA A CA 1
ATOM 860 C C . ALA A 1 111 ? 27.935 18.755 -4.740 1.00 11.32 111 ALA A C 1
ATOM 861 O O . ALA A 1 111 ? 27.992 19.751 -4.004 1.00 14.56 111 ALA A O 1
ATOM 863 N N . PHE A 1 112 ? 28.356 17.525 -4.456 1.00 9.87 112 PHE A N 1
ATOM 864 C CA . PHE A 1 112 ? 29.075 17.213 -3.227 1.00 13.78 112 PHE A CA 1
ATOM 865 C C . PHE A 1 112 ? 30.326 16.431 -3.590 1.00 17.06 112 PHE A C 1
ATOM 866 O O . PHE A 1 112 ? 30.273 15.519 -4.398 1.00 16.07 112 PHE A O 1
ATOM 874 N N . VAL A 1 113 ? 31.430 16.777 -2.936 1.00 13.93 113 VAL A N 1
ATOM 875 C CA . VAL A 1 113 ? 32.684 16.078 -3.173 1.00 13.98 113 VAL A CA 1
ATOM 876 C C . VAL A 1 113 ? 33.434 15.914 -1.877 1.00 18.63 113 VAL A C 1
ATOM 877 O O . VAL A 1 113 ? 33.033 16.431 -0.835 1.00 15.48 113 VAL A O 1
ATOM 881 N N . GLU A 1 114 ? 34.544 15.213 -1.969 1.00 15.34 114 GLU A N 1
ATOM 882 C CA . GLU A 1 114 ? 35.377 15.004 -0.807 1.00 15.38 114 GLU A CA 1
ATOM 883 C C . GLU A 1 114 ? 36.757 15.520 -1.083 1.00 20.63 114 GLU A C 1
ATOM 884 O O . GLU A 1 114 ? 37.268 15.343 -2.173 1.00 19.50 114 GLU A O 1
ATOM 890 N N . ASP A 1 115 ? 37.345 16.156 -0.088 1.00 15.11 115 ASP A N 1
ATOM 891 C CA . ASP A 1 115 ? 38.703 16.642 -0.204 1.00 12.57 115 ASP A CA 1
ATOM 892 C C . ASP A 1 115 ? 39.628 15.444 0.081 1.00 10.29 115 ASP A C 1
ATOM 893 O O . ASP A 1 115 ? 39.198 14.346 0.366 1.00 13.05 115 ASP A O 1
ATOM 898 N N . PRO A 1 116 ? 40.941 15.665 0.018 1.00 14.61 116 PRO A N 1
ATOM 899 C CA . PRO A 1 116 ? 41.906 14.617 0.209 1.00 13.30 116 PRO A CA 1
ATOM 900 C C . PRO A 1 116 ? 41.849 13.881 1.524 1.00 14.81 116 PRO A C 1
ATOM 901 O O . PRO A 1 116 ? 42.275 12.716 1.596 1.00 15.20 116 PRO A O 1
ATOM 905 N N . ASP A 1 117 ? 41.367 14.576 2.550 1.00 15.65 117 ASP A N 1
ATOM 906 C CA . ASP A 1 117 ? 41.233 13.993 3.891 1.00 13.60 117 ASP A CA 1
ATOM 907 C C . ASP A 1 117 ? 39.856 13.392 4.155 1.00 16.13 117 ASP A C 1
ATOM 908 O O . ASP A 1 117 ? 39.601 12.888 5.244 1.00 18.22 117 ASP A O 1
ATOM 913 N N . GLY A 1 118 ? 38.962 13.447 3.157 1.00 13.54 118 GLY A N 1
ATOM 914 C CA . GLY 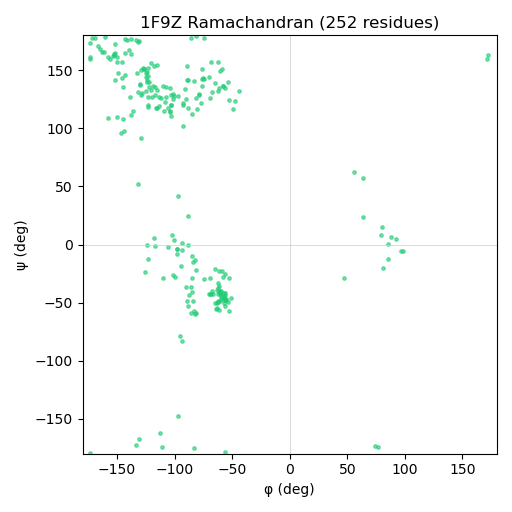A 1 118 ? 37.638 12.882 3.315 1.00 10.60 118 GLY A CA 1
ATOM 915 C C . GLY A 1 118 ? 36.605 13.896 3.808 1.00 15.64 118 GLY A C 1
ATOM 916 O O . GLY A 1 118 ? 35.458 13.517 4.088 1.00 20.89 118 GLY A O 1
ATOM 917 N N . TYR A 1 119 ? 36.973 15.166 3.944 1.00 10.90 119 TYR A N 1
ATOM 918 C CA . TYR A 1 119 ? 36.001 16.161 4.405 1.00 11.63 119 TYR A CA 1
ATOM 919 C C . TYR A 1 119 ? 34.979 16.387 3.298 1.00 19.14 119 TYR A C 1
ATOM 920 O O . TYR A 1 119 ? 35.354 16.368 2.141 1.00 16.03 119 TYR A O 1
ATOM 929 N N . LYS A 1 120 ? 33.698 16.615 3.636 1.00 9.90 120 LYS A N 1
ATOM 930 C CA . LYS A 1 120 ? 32.729 16.854 2.592 1.00 9.90 120 LYS A CA 1
ATOM 931 C C . LYS A 1 120 ? 32.640 18.299 2.225 1.00 10.24 120 LYS A C 1
ATOM 932 O O . LYS A 1 120 ? 32.658 19.180 3.090 1.00 14.83 120 LYS A O 1
ATOM 938 N N . ILE A 1 121 ? 32.474 18.583 0.925 1.00 11.75 121 ILE A N 1
ATOM 939 C CA . ILE A 1 121 ? 32.346 19.929 0.458 1.00 11.15 121 ILE A CA 1
ATOM 940 C C . ILE A 1 121 ? 31.118 20.023 -0.437 1.00 11.96 121 ILE A C 1
ATOM 941 O O . ILE A 1 121 ? 30.954 19.206 -1.342 1.00 13.42 121 ILE A O 1
ATOM 946 N N . GLU A 1 122 ? 30.260 21.001 -0.145 1.00 11.17 122 GLU A N 1
ATOM 947 C CA . GLU A 1 122 ? 29.069 21.229 -0.939 1.00 10.38 122 GLU A CA 1
ATOM 948 C C . GLU A 1 122 ? 29.379 22.336 -1.921 1.00 13.21 122 GLU A C 1
ATOM 949 O O . GLU A 1 122 ? 29.872 23.404 -1.532 1.00 12.91 122 GLU A O 1
ATOM 955 N N . LEU A 1 123 ? 29.121 22.110 -3.228 1.00 12.33 123 LEU A N 1
ATOM 956 C CA . LEU A 1 123 ? 29.427 23.149 -4.203 1.00 13.31 123 LEU A CA 1
ATOM 957 C C . LEU A 1 123 ? 28.112 23.677 -4.758 1.00 9.58 123 LEU A C 1
ATOM 958 O O . LEU A 1 123 ? 27.267 22.890 -5.193 1.00 16.98 123 LEU A O 1
ATOM 963 N N . ILE A 1 124 ? 27.936 24.973 -4.680 1.00 9.53 124 ILE A N 1
ATOM 964 C CA . ILE A 1 124 ? 26.655 25.540 -5.119 1.00 14.73 124 ILE A CA 1
ATOM 965 C C . ILE A 1 124 ? 26.892 26.559 -6.191 1.00 16.21 124 ILE A C 1
ATOM 966 O O . ILE A 1 124 ? 27.551 27.559 -5.979 1.00 14.31 124 ILE A O 1
ATOM 971 N N . GLU A 1 125 ? 26.313 26.285 -7.346 1.00 18.19 125 GLU A N 1
ATOM 972 C CA . GLU A 1 125 ? 26.476 27.186 -8.455 1.00 19.82 125 GLU A CA 1
ATOM 973 C C . GLU A 1 125 ? 25.339 28.167 -8.447 1.00 33.73 125 GLU A C 1
ATOM 974 O O . GLU A 1 125 ? 24.226 27.808 -8.829 1.00 37.44 125 GLU A O 1
ATOM 980 N N . GLU A 1 126 ? 25.660 29.381 -7.961 1.00 36.24 126 GLU A N 1
ATOM 981 C CA . GLU A 1 126 ? 24.756 30.526 -7.856 1.00 35.09 126 GLU A CA 1
ATOM 982 C C . GLU A 1 126 ? 24.932 31.454 -9.050 0.01 21.83 126 GLU A C 1
ATOM 983 O O . GLU A 1 126 ? 26.058 31.963 -9.231 0.01 16.80 126 GLU A O 1
ATOM 989 N N . GLY A 1 134 ? 22.109 44.444 -2.622 1.00 29.55 134 GLY A N 1
ATOM 990 C CA . GLY A 1 134 ? 23.052 45.542 -2.833 1.00 34.41 134 GLY A CA 1
ATOM 991 C C . GLY A 1 134 ? 23.497 45.781 -4.301 1.00 49.76 134 GLY A C 1
ATOM 992 O O . GLY A 1 134 ? 23.849 46.898 -4.710 1.00 50.61 134 GLY A O 1
ATOM 993 N N . ASN A 1 135 ? 23.502 44.711 -5.095 1.00 35.98 135 ASN A N 1
ATOM 994 C CA . ASN A 1 135 ? 23.889 44.769 -6.491 1.00 26.02 135 ASN A CA 1
ATOM 995 C C . ASN A 1 135 ? 23.059 43.758 -7.246 1.00 34.93 135 ASN A C 1
ATOM 996 O O . ASN A 1 135 ? 23.356 43.535 -8.449 1.00 16.67 135 ASN A O 1
ATOM 1002 N N . MET B 1 1 ? 33.904 33.390 -6.429 1.00 34.43 1 MET B N 1
ATOM 1003 C CA . MET B 1 1 ? 33.593 32.302 -5.529 1.00 30.53 1 MET B CA 1
ATOM 1004 C C . MET B 1 1 ? 33.800 32.726 -4.085 1.00 26.98 1 MET B C 1
ATOM 1005 O O . MET B 1 1 ? 34.639 33.586 -3.801 1.00 17.06 1 MET B O 1
ATOM 1010 N N . ARG B 1 2 ? 33.013 32.125 -3.179 1.00 15.53 2 ARG B N 1
ATOM 1011 C CA . ARG B 1 2 ? 33.127 32.450 -1.773 1.00 15.63 2 ARG B CA 1
ATOM 1012 C C . ARG B 1 2 ? 32.693 31.292 -0.901 1.00 12.22 2 ARG B C 1
ATOM 1013 O O . ARG B 1 2 ? 32.036 30.360 -1.362 1.00 14.28 2 ARG B O 1
ATOM 1021 N N . LEU B 1 3 ? 33.076 31.380 0.388 1.00 12.25 3 LEU B N 1
ATOM 1022 C CA . LEU B 1 3 ? 32.678 30.421 1.391 1.00 12.76 3 LEU B CA 1
ATOM 1023 C C . LEU B 1 3 ? 31.232 30.757 1.758 1.00 12.49 3 LEU B C 1
ATOM 1024 O O . LEU B 1 3 ? 30.976 31.881 2.168 1.00 17.88 3 LEU B O 1
ATOM 1029 N N . LEU B 1 4 ? 30.336 29.804 1.595 1.00 9.97 4 LEU B N 1
ATOM 1030 C CA . LEU B 1 4 ? 28.941 30.035 1.881 1.00 12.60 4 LEU B CA 1
ATOM 1031 C C . LEU B 1 4 ? 28.570 29.757 3.335 1.00 13.11 4 LEU B C 1
ATOM 1032 O O . LEU B 1 4 ? 27.948 30.606 3.988 1.00 12.45 4 LEU B O 1
ATOM 1037 N N . HIS B 1 5 ? 28.910 28.563 3.812 1.00 9.89 5 HIS B N 1
ATOM 1038 C CA . HIS B 1 5 ? 28.556 28.221 5.167 1.00 10.65 5 HIS B CA 1
ATOM 1039 C C . HIS B 1 5 ? 29.324 27.033 5.632 1.00 16.38 5 HIS B C 1
ATOM 1040 O O . HIS B 1 5 ? 29.957 26.362 4.826 1.00 12.69 5 HIS B O 1
ATOM 1047 N N . THR B 1 6 ? 29.255 26.792 6.947 1.00 9.60 6 THR B N 1
ATOM 1048 C CA . THR B 1 6 ? 29.809 25.636 7.575 1.00 9.85 6 THR B CA 1
ATOM 1049 C C . THR B 1 6 ? 28.615 24.951 8.223 1.00 10.91 6 THR B C 1
ATOM 1050 O O . THR B 1 6 ? 27.861 25.661 8.919 1.00 10.14 6 THR B O 1
ATOM 1054 N N . MET B 1 7 ? 28.431 23.662 7.934 1.00 10.32 7 MET B N 1
ATOM 1055 C CA . MET B 1 7 ? 27.289 22.892 8.469 1.00 10.79 7 MET B CA 1
ATOM 1056 C C . MET B 1 7 ? 27.738 22.029 9.629 1.00 16.49 7 MET B C 1
ATOM 1057 O O . MET B 1 7 ? 28.713 21.279 9.510 1.00 11.87 7 MET B O 1
ATOM 1062 N N . LEU B 1 8 ? 26.995 22.141 10.741 1.00 10.68 8 LEU B N 1
ATOM 1063 C CA . LEU B 1 8 ? 27.255 21.382 11.953 1.00 8.81 8 LEU B CA 1
ATOM 1064 C C . LEU B 1 8 ? 25.968 20.666 12.430 1.00 7.26 8 LEU B C 1
ATOM 1065 O O . LEU B 1 8 ? 24.938 21.327 12.455 1.00 11.23 8 LEU B O 1
ATOM 1070 N N . ARG B 1 9 ? 26.027 19.385 12.712 1.00 7.17 9 ARG B N 1
ATOM 1071 C CA . ARG B 1 9 ? 24.845 18.640 13.228 1.00 7.46 9 ARG B CA 1
ATOM 1072 C C . ARG B 1 9 ? 24.721 18.958 14.705 1.00 16.36 9 ARG B C 1
ATOM 1073 O O . ARG B 1 9 ? 25.720 18.858 15.424 1.00 10.46 9 ARG B O 1
ATOM 1081 N N . VAL B 1 10 ? 23.520 19.375 15.169 1.00 12.33 10 VAL B N 1
ATOM 1082 C CA . VAL B 1 10 ? 23.304 19.759 16.581 1.00 9.77 10 VAL B CA 1
ATOM 1083 C C . VAL B 1 10 ? 22.329 18.818 17.275 1.00 16.87 10 VAL B C 1
ATOM 1084 O O . VAL B 1 10 ? 21.480 18.207 16.633 1.00 12.27 10 VAL B O 1
ATOM 1088 N N . GLY B 1 11 ? 22.426 18.695 18.597 1.00 14.17 11 GLY B N 1
ATOM 1089 C CA . GLY B 1 11 ? 21.526 17.766 19.283 1.00 14.13 11 GLY B CA 1
ATOM 1090 C C . GLY B 1 11 ? 20.124 18.333 19.557 1.00 12.27 11 GLY B C 1
ATOM 1091 O O . GLY B 1 11 ? 19.199 17.529 19.736 1.00 12.02 11 GLY B O 1
ATOM 1092 N N . ASP B 1 12 ? 20.033 19.659 19.579 1.00 9.94 12 ASP B N 1
ATOM 1093 C CA . ASP B 1 12 ? 18.778 20.376 19.852 1.00 11.22 12 ASP B CA 1
ATOM 1094 C C . ASP B 1 12 ? 18.776 21.705 19.122 1.00 13.04 12 ASP B C 1
ATOM 1095 O O . ASP B 1 12 ? 19.509 22.649 19.387 1.00 13.02 12 ASP B O 1
ATOM 1100 N N . LEU B 1 13 ? 17.923 21.772 18.103 1.00 10.73 13 LEU B N 1
ATOM 1101 C CA . LEU B 1 13 ? 17.852 22.933 17.281 1.00 11.36 13 LEU B CA 1
ATOM 1102 C C . LEU B 1 13 ? 17.656 24.253 17.995 1.00 13.07 13 LEU B C 1
ATOM 1103 O O . LEU B 1 13 ? 18.446 25.188 17.815 1.00 14.30 13 LEU B O 1
ATOM 1108 N N . GLN B 1 14 ? 16.582 24.390 18.788 1.00 11.00 14 GLN B N 1
ATOM 1109 C CA . GLN B 1 14 ? 16.349 25.661 19.464 1.00 10.30 14 GLN B CA 1
ATOM 1110 C C . GLN B 1 14 ? 17.479 26.052 20.433 1.00 7.71 14 GLN B C 1
ATOM 1111 O O . GLN B 1 14 ? 17.822 27.214 20.603 1.00 11.93 14 GLN B O 1
ATOM 1117 N N . ARG B 1 15 ? 18.009 25.006 21.062 1.00 9.54 15 ARG B N 1
ATOM 1118 C CA . ARG B 1 15 ? 19.080 25.202 21.998 1.00 11.56 15 ARG B CA 1
ATOM 1119 C C . ARG B 1 15 ? 20.218 25.843 21.219 1.00 16.26 15 ARG B C 1
ATOM 1120 O O . ARG B 1 15 ? 20.834 26.801 21.684 1.00 11.86 15 ARG B O 1
ATOM 1128 N N . SER B 1 16 ? 20.470 25.293 20.022 1.00 14.00 16 SER B N 1
ATOM 1129 C CA . SER B 1 16 ? 21.565 25.893 19.236 1.00 13.76 16 SER B CA 1
ATOM 1130 C C . SER B 1 16 ? 21.221 27.253 18.732 1.00 12.05 16 SER B C 1
ATOM 1131 O O . SER B 1 16 ? 22.030 28.176 18.734 1.00 12.33 16 SER B O 1
ATOM 1134 N N . ILE B 1 17 ? 19.991 27.396 18.256 1.00 8.75 17 ILE B N 1
ATOM 1135 C CA . ILE B 1 17 ? 19.604 28.685 17.765 1.00 9.85 17 ILE B CA 1
ATOM 1136 C C . ILE B 1 17 ? 19.749 29.776 18.813 1.00 12.94 17 ILE B C 1
ATOM 1137 O O . ILE B 1 17 ? 20.221 30.871 18.553 1.00 14.44 17 ILE B O 1
ATOM 1142 N N . ASP B 1 18 ? 19.303 29.478 20.041 1.00 14.04 18 ASP B N 1
ATOM 1143 C CA . ASP B 1 18 ? 19.377 30.465 21.129 1.00 12.59 18 ASP B CA 1
ATOM 1144 C C . ASP B 1 18 ? 20.802 30.911 21.435 1.00 10.15 18 ASP B C 1
ATOM 1145 O O . ASP B 1 18 ? 21.068 32.071 21.686 1.00 14.91 18 ASP B O 1
ATOM 1150 N N . PHE B 1 19 ? 21.711 29.926 21.438 1.00 13.55 19 PHE B N 1
ATOM 1151 C CA . PHE B 1 19 ? 23.130 30.189 21.707 1.00 13.43 19 PHE B CA 1
ATOM 1152 C C . PHE B 1 19 ? 23.739 31.132 20.658 1.00 12.94 19 PHE B C 1
ATOM 1153 O O . PHE B 1 19 ? 24.244 32.211 20.945 1.00 13.20 19 PHE B O 1
ATOM 1161 N N . TYR B 1 20 ? 23.639 30.727 19.394 1.00 14.09 20 TYR B N 1
ATOM 1162 C CA . TYR B 1 20 ? 24.197 31.559 18.327 1.00 17.22 20 TYR B CA 1
ATOM 1163 C C . TYR B 1 20 ? 23.559 32.935 18.190 1.00 16.87 20 TYR B C 1
ATOM 1164 O O . TYR B 1 20 ? 24.244 33.899 17.888 1.00 15.44 20 TYR B O 1
ATOM 1173 N N . THR B 1 21 ? 22.238 33.063 18.389 1.00 13.03 21 THR B N 1
ATOM 1174 C CA . THR B 1 21 ? 21.609 34.363 18.263 1.00 10.05 21 THR B CA 1
ATOM 1175 C C . THR B 1 21 ? 21.685 35.170 19.554 1.00 16.64 21 THR B C 1
ATOM 1176 O O . THR B 1 21 ? 22.250 36.264 19.617 1.00 18.79 21 THR B O 1
ATOM 1180 N N . LYS B 1 22 ? 21.133 34.619 20.626 1.00 17.17 22 LYS B N 1
ATOM 1181 C CA . LYS B 1 22 ? 21.121 35.340 21.887 1.00 16.47 22 LYS B CA 1
ATOM 1182 C C . LYS B 1 22 ? 22.451 35.576 22.562 1.00 19.32 22 LYS B C 1
ATOM 1183 O O . LYS B 1 22 ? 22.632 36.635 23.161 1.00 22.72 22 LYS B O 1
ATOM 1189 N N . VAL B 1 23 ? 23.337 34.588 22.532 1.00 15.87 23 VAL B N 1
ATOM 1190 C CA . VAL B 1 23 ? 24.619 34.706 23.191 1.00 13.88 23 VAL B CA 1
ATOM 1191 C C . VAL B 1 23 ? 25.675 35.301 22.255 1.00 19.18 23 VAL B C 1
ATOM 1192 O O . VAL B 1 23 ? 26.370 36.246 22.628 1.00 19.54 2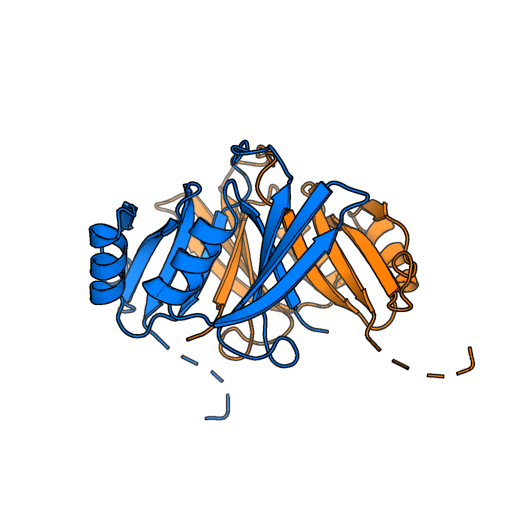3 VAL B O 1
ATOM 1196 N N . LEU B 1 24 ? 25.775 34.762 21.028 1.00 14.95 24 LEU B N 1
ATOM 1197 C CA . LEU B 1 24 ? 26.747 35.249 20.070 1.00 13.54 24 LEU B CA 1
ATOM 1198 C C . LEU B 1 24 ? 26.348 36.469 19.254 1.00 18.64 24 LEU B C 1
ATOM 1199 O O . LEU B 1 24 ? 27.189 37.109 18.641 1.00 18.48 24 LEU B O 1
ATOM 1204 N N . GLY B 1 25 ? 25.067 36.829 19.229 1.00 14.14 25 GLY B N 1
ATOM 1205 C CA . GLY B 1 25 ? 24.659 38.007 18.516 1.00 11.74 25 GLY B CA 1
ATOM 1206 C C . GLY B 1 25 ? 24.321 37.783 17.026 1.00 14.40 25 GLY B C 1
ATOM 1207 O O . GLY B 1 25 ? 24.070 38.753 16.310 1.00 14.95 25 GL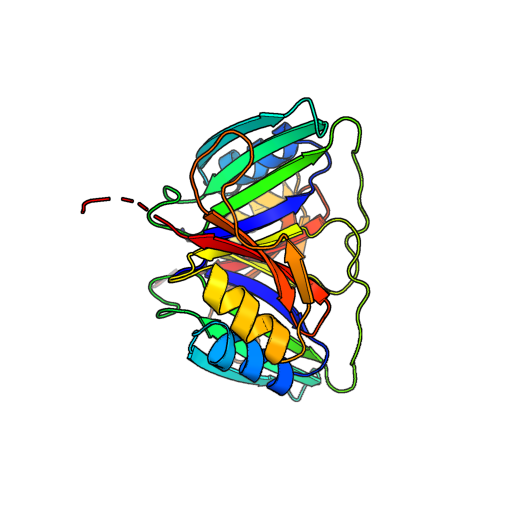Y B O 1
ATOM 1208 N N . MET B 1 26 ? 24.294 36.545 16.564 1.00 10.90 26 MET B N 1
ATOM 1209 C CA . MET B 1 26 ? 23.927 36.305 15.168 1.00 10.20 26 MET B CA 1
ATOM 1210 C C . MET B 1 26 ? 22.431 36.504 15.022 1.00 15.91 26 MET B C 1
ATOM 1211 O O . MET B 1 26 ? 21.730 36.751 15.988 1.00 16.66 26 MET B O 1
ATOM 1216 N N .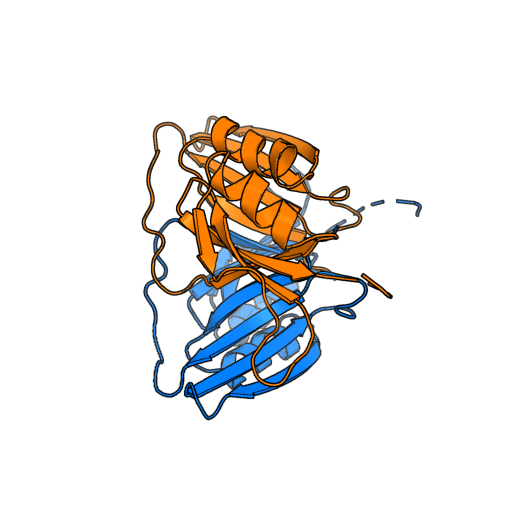 LYS B 1 27 ? 21.937 36.379 13.809 1.00 14.46 27 LYS B N 1
ATOM 1217 C CA . LYS B 1 27 ? 20.514 36.489 13.585 1.00 12.16 27 LYS B CA 1
ATOM 1218 C C . LYS B 1 27 ? 20.079 35.209 12.911 1.00 19.34 27 LYS B C 1
ATOM 1219 O O . LYS B 1 27 ? 20.842 34.553 12.174 1.00 13.15 27 LYS B O 1
ATOM 1225 N N . LEU B 1 28 ? 18.835 34.842 13.124 1.00 12.63 28 LEU B N 1
ATOM 1226 C CA . LEU B 1 28 ? 18.312 33.669 12.483 1.00 14.02 28 LEU B CA 1
ATOM 1227 C C . LEU B 1 28 ? 17.949 34.116 11.064 1.00 21.04 28 LEU B C 1
ATOM 1228 O O . LEU B 1 28 ? 17.115 35.002 10.857 1.00 16.44 28 LEU B O 1
ATOM 1233 N N . LEU B 1 29 ? 18.613 33.544 10.074 1.00 16.52 29 LEU B N 1
ATOM 1234 C CA . LEU B 1 29 ? 18.387 33.979 8.709 1.00 13.07 29 LEU B CA 1
ATOM 1235 C C . LEU B 1 29 ? 17.292 33.221 7.987 1.00 16.92 29 LEU B C 1
ATOM 1236 O O . LEU B 1 29 ? 16.577 33.790 7.156 1.00 18.17 29 LEU B O 1
ATOM 1241 N N . ARG B 1 30 ? 17.200 31.948 8.253 1.00 14.14 30 ARG B N 1
ATOM 1242 C CA . ARG B 1 30 ? 16.188 31.140 7.628 1.00 17.77 30 ARG B CA 1
ATOM 1243 C C . ARG B 1 30 ? 16.147 29.739 8.181 1.00 16.73 30 ARG B C 1
ATOM 1244 O O . ARG B 1 30 ? 17.118 29.2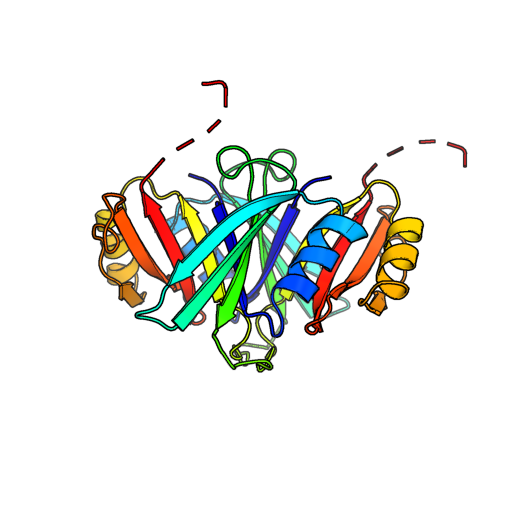57 8.775 1.00 15.41 30 ARG B O 1
ATOM 1252 N N . THR B 1 31 ? 15.002 29.066 7.990 1.00 17.47 31 THR B N 1
ATOM 1253 C CA . THR B 1 31 ? 14.850 27.708 8.460 1.00 14.67 31 THR B CA 1
ATOM 1254 C C . THR B 1 31 ? 14.114 26.883 7.434 1.00 17.04 31 THR B C 1
ATOM 1255 O O . THR B 1 31 ? 13.513 27.405 6.492 1.00 20.59 31 THR B O 1
ATOM 1259 N N . SER B 1 32 ? 14.156 25.583 7.644 1.00 13.10 32 SER B N 1
ATOM 1260 C CA . SER B 1 32 ? 13.445 24.688 6.778 1.00 14.12 32 SER B CA 1
ATOM 1261 C C . SER B 1 32 ? 13.294 23.331 7.449 1.00 19.00 32 SER B C 1
ATOM 1262 O O . SER B 1 32 ? 13.952 23.025 8.464 1.00 16.29 32 SER B O 1
ATOM 1265 N N . GLU B 1 33 ? 12.417 22.486 6.911 1.00 14.91 33 GLU B N 1
ATOM 1266 C CA . GLU B 1 33 ? 12.223 21.153 7.447 1.00 14.04 33 GLU B CA 1
ATOM 1267 C C . GLU B 1 33 ? 11.985 20.234 6.279 1.00 13.45 33 GLU B C 1
ATOM 1268 O O . GLU B 1 33 ? 11.390 20.658 5.287 1.00 15.07 33 GLU B O 1
ATOM 1274 N N . ASN B 1 34 ? 12.443 19.004 6.380 1.00 13.49 34 ASN B N 1
ATOM 1275 C CA . ASN B 1 34 ? 12.295 18.038 5.310 1.00 14.64 34 ASN B CA 1
ATOM 1276 C C . ASN B 1 34 ? 11.874 16.680 5.822 1.00 18.80 34 ASN B C 1
ATOM 1277 O O . ASN B 1 34 ? 12.622 16.013 6.522 1.00 20.82 34 ASN B O 1
ATOM 1282 N N . PRO B 1 35 ? 10.663 16.244 5.453 1.00 18.21 35 PRO B N 1
ATOM 1283 C CA . PRO B 1 35 ? 10.114 14.981 5.903 1.00 17.81 35 PRO B CA 1
ATOM 1284 C C . PRO B 1 35 ? 10.687 13.737 5.276 1.00 19.49 35 PRO B C 1
ATOM 1285 O O . PRO B 1 35 ? 10.677 12.646 5.856 1.00 19.63 35 PRO B O 1
ATOM 1289 N N . GLU B 1 36 ? 11.134 13.889 4.046 1.00 18.13 36 GLU B N 1
ATOM 1290 C CA . GLU B 1 36 ? 11.706 12.756 3.373 1.00 18.17 36 GLU B CA 1
ATOM 1291 C C . GLU B 1 36 ? 12.939 12.286 4.104 1.00 15.86 36 GLU B C 1
ATOM 1292 O O . GLU B 1 36 ? 13.118 11.103 4.393 1.00 19.05 36 GLU B O 1
ATOM 1298 N N . TYR B 1 37 ? 13.792 13.232 4.387 1.00 17.23 37 TYR B N 1
ATOM 1299 C CA . TYR B 1 37 ? 15.044 12.909 5.026 1.00 21.21 37 TYR B CA 1
ATOM 1300 C C . TYR B 1 37 ? 15.059 13.109 6.532 1.00 24.43 37 TYR B C 1
ATOM 1301 O O . TYR B 1 37 ? 16.031 12.817 7.243 1.00 18.83 37 TYR B O 1
ATOM 1310 N N . LYS B 1 38 ? 13.966 13.613 7.017 1.00 16.33 38 LYS B N 1
ATOM 1311 C CA . LYS B 1 38 ? 13.866 13.748 8.429 1.00 13.72 38 LYS B CA 1
ATOM 1312 C C . LYS B 1 38 ? 14.836 14.689 9.109 1.00 14.04 38 LYS B C 1
ATOM 1313 O O . LYS B 1 38 ? 15.494 14.320 10.090 1.00 14.29 38 LYS B O 1
ATOM 1319 N N . TYR B 1 39 ? 14.820 15.936 8.690 1.00 11.99 39 TYR B N 1
ATOM 1320 C CA . TYR B 1 39 ? 15.650 16.921 9.370 1.00 10.07 39 TYR B CA 1
ATOM 1321 C C . TYR B 1 39 ? 15.066 18.296 9.268 1.00 12.36 39 TYR B C 1
ATOM 1322 O O . TYR B 1 39 ? 14.184 18.563 8.437 1.00 16.05 39 TYR B O 1
ATOM 1331 N N . SER B 1 40 ? 15.573 19.194 10.115 1.00 9.63 40 SER B N 1
ATOM 1332 C CA . SER B 1 40 ? 15.245 20.603 10.110 1.00 9.58 40 SER B CA 1
ATOM 1333 C C . SER B 1 40 ? 16.555 21.358 10.187 1.00 12.95 40 SER B C 1
ATOM 1334 O O . SER B 1 40 ? 17.500 20.853 10.865 1.00 13.29 40 SER B O 1
ATOM 1337 N N . LEU B 1 41 ? 16.586 22.525 9.551 1.00 12.72 41 LEU B N 1
ATOM 1338 C CA . LEU B 1 41 ? 17.758 23.414 9.475 1.00 11.61 41 LEU B CA 1
ATOM 1339 C C . LEU B 1 41 ? 17.480 24.831 9.927 1.00 16.43 41 LEU B C 1
ATOM 1340 O O . LEU B 1 41 ? 16.385 25.395 9.765 1.00 14.42 41 LEU B O 1
ATOM 1345 N N . ALA B 1 42 ? 18.526 25.455 10.427 1.00 9.26 42 ALA B N 1
ATOM 1346 C CA . ALA B 1 42 ? 18.498 26.822 10.783 1.00 8.69 42 ALA B CA 1
ATOM 1347 C C . ALA B 1 42 ? 19.828 27.455 10.335 1.00 12.17 42 ALA B C 1
ATOM 1348 O O . ALA B 1 42 ? 20.899 26.931 10.674 1.00 15.57 42 ALA B O 1
ATOM 1350 N N . PHE B 1 43 ? 19.728 28.531 9.577 1.00 10.57 43 PHE B N 1
ATOM 1351 C CA . PHE B 1 43 ? 20.910 29.265 9.138 1.00 10.61 43 PHE B CA 1
ATOM 1352 C C . PHE B 1 43 ? 21.028 30.470 10.017 1.00 11.38 43 PHE B C 1
ATOM 1353 O O . PHE B 1 43 ? 20.100 31.263 10.135 1.00 15.25 43 PHE B O 1
ATOM 1361 N N . VAL B 1 44 ? 22.196 30.619 10.645 1.00 11.19 44 VAL B N 1
ATOM 1362 C CA . VAL B 1 44 ? 22.464 31.742 11.513 1.00 12.26 44 VAL B CA 1
ATOM 1363 C C . VAL B 1 44 ? 23.719 32.486 11.069 1.00 13.82 44 VAL B C 1
ATOM 1364 O O . VAL B 1 44 ? 24.685 31.865 10.600 1.00 13.64 44 VAL B O 1
ATOM 1368 N N . GLY B 1 45 ? 23.723 33.813 11.211 1.00 13.52 45 GLY B N 1
ATOM 1369 C CA . GLY B 1 45 ? 24.923 34.539 10.817 1.00 11.26 45 GLY B CA 1
ATOM 1370 C C . GLY B 1 45 ? 24.875 36.007 11.154 1.00 15.79 45 GLY B C 1
ATOM 1371 O O . GLY B 1 45 ? 23.853 36.546 11.597 1.00 15.89 45 GLY B O 1
ATOM 1372 N N . TYR B 1 46 ? 25.993 36.680 10.936 1.00 9.08 46 TYR B N 1
ATOM 1373 C CA . TYR B 1 46 ? 26.064 38.097 11.200 1.00 10.38 46 TYR B CA 1
ATOM 1374 C C . TYR B 1 46 ? 25.650 38.956 10.024 1.00 11.91 46 TYR B C 1
ATOM 1375 O O . TYR B 1 46 ? 25.664 40.176 10.084 1.00 15.30 46 TYR B O 1
ATOM 1384 N N . GLY B 1 47 ? 25.304 38.304 8.945 1.00 12.10 47 GLY B N 1
ATOM 1385 C CA . GLY B 1 47 ? 24.850 39.001 7.776 1.00 11.01 47 GLY B CA 1
ATOM 1386 C C . GLY B 1 47 ? 24.099 37.988 6.924 1.00 10.59 47 GLY B C 1
ATOM 1387 O O . GLY B 1 47 ? 24.212 36.779 7.148 1.00 15.39 47 GLY B O 1
ATOM 1388 N N . PRO B 1 48 ? 23.332 38.464 5.937 1.00 13.98 48 PRO B N 1
ATOM 1389 C CA . PRO B 1 48 ? 22.599 37.569 5.063 1.00 13.06 48 PRO B CA 1
ATOM 1390 C C . PRO B 1 48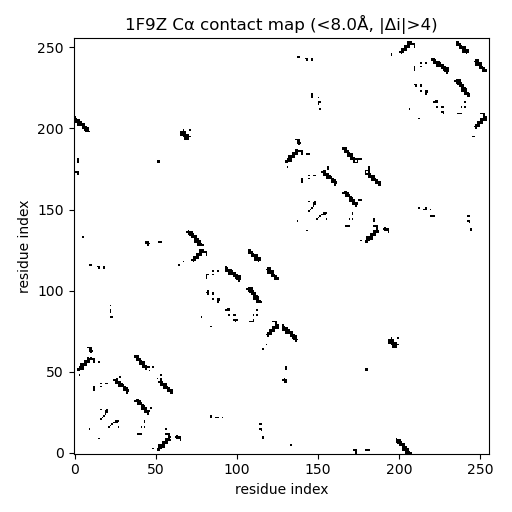 ? 23.556 36.693 4.291 1.00 14.20 48 PRO B C 1
ATOM 1391 O O . PRO B 1 48 ? 24.735 37.071 4.090 1.00 15.20 48 PRO B O 1
ATOM 1395 N N . GLU B 1 49 ? 23.037 35.557 3.836 1.00 14.65 49 GLU B N 1
ATOM 1396 C CA . GLU B 1 49 ? 23.790 34.555 3.063 1.00 15.82 49 GLU B CA 1
ATOM 1397 C C . GLU B 1 49 ? 24.449 35.089 1.788 1.00 20.83 49 GLU B C 1
ATOM 1398 O O . GLU B 1 49 ? 25.417 34.516 1.292 1.00 19.83 49 GLU B O 1
ATOM 1404 N N . THR B 1 50 ? 23.903 36.172 1.228 1.00 20.63 50 THR B N 1
ATOM 1405 C CA . THR B 1 50 ? 24.486 36.720 0.008 1.00 18.94 50 THR B CA 1
ATOM 1406 C C . THR B 1 50 ? 25.664 37.613 0.309 1.00 17.48 50 THR B C 1
ATOM 1407 O O . THR B 1 50 ? 26.428 37.981 -0.575 1.00 19.54 50 THR B O 1
ATOM 1411 N N . GLU B 1 51 ? 25.826 37.987 1.565 1.00 13.39 51 GLU B N 1
ATOM 1412 C CA . GLU B 1 51 ? 26.918 38.855 1.906 1.00 16.86 51 GLU B CA 1
ATOM 1413 C C . GLU B 1 51 ? 27.996 38.175 2.704 1.00 19.72 51 GLU B C 1
ATOM 1414 O O . GLU B 1 51 ? 29.155 38.582 2.620 1.00 20.59 51 GLU B O 1
ATOM 1420 N N . GLU B 1 52 ? 27.626 37.165 3.477 1.00 13.58 52 GLU B N 1
ATOM 1421 C CA . GLU B 1 52 ? 28.631 36.540 4.338 1.00 16.74 52 GLU B CA 1
ATOM 1422 C C . GLU B 1 52 ? 28.592 35.034 4.418 1.00 14.85 52 GLU B C 1
ATOM 1423 O O . GLU B 1 52 ? 27.707 34.377 3.891 1.00 15.84 52 GLU B O 1
ATOM 1429 N N . ALA B 1 53 ? 29.557 34.494 5.164 1.00 10.97 53 ALA B N 1
ATOM 1430 C CA . ALA B 1 53 ? 29.578 33.061 5.412 1.00 12.00 53 ALA B CA 1
ATOM 1431 C C . ALA B 1 53 ? 28.744 32.890 6.678 1.00 13.86 53 ALA B C 1
ATOM 1432 O O . ALA B 1 53 ? 28.804 33.747 7.570 1.00 16.68 53 ALA B O 1
ATOM 1434 N N . VAL B 1 54 ? 27.947 31.836 6.750 1.00 10.70 54 VAL B N 1
ATOM 1435 C CA . VAL B 1 54 ? 27.095 31.658 7.907 1.00 10.00 54 VAL B CA 1
ATOM 1436 C C . VAL B 1 54 ? 27.241 30.248 8.427 1.00 12.90 54 VAL B C 1
ATOM 1437 O O . VAL B 1 54 ? 28.154 29.508 8.052 1.00 11.23 54 VAL B O 1
ATOM 1441 N N . ILE B 1 55 ? 26.353 29.816 9.332 1.00 11.04 55 ILE B N 1
ATOM 1442 C CA . ILE B 1 55 ? 26.423 28.476 9.848 1.00 7.95 55 ILE B CA 1
ATOM 1443 C C . ILE B 1 55 ? 25.100 27.784 9.567 1.00 9.73 55 ILE B C 1
ATOM 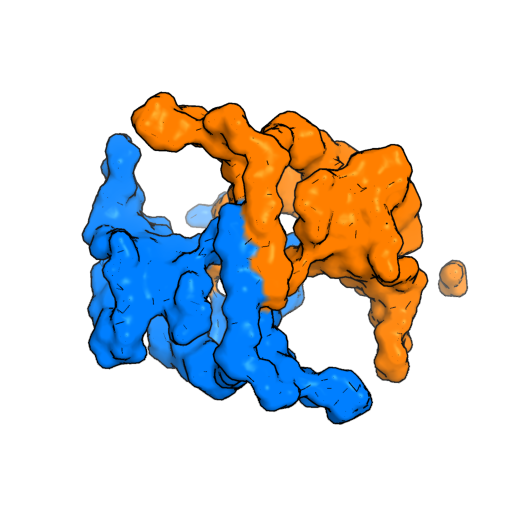1444 O O . ILE B 1 55 ? 24.059 28.382 9.798 1.00 14.72 55 ILE B O 1
ATOM 1449 N N . GLU B 1 56 ? 25.144 26.555 9.105 1.00 9.82 56 GLU B N 1
ATOM 1450 C CA . GLU B 1 56 ? 23.976 25.751 8.843 1.00 10.61 56 GLU B CA 1
ATOM 1451 C C . GLU B 1 56 ? 23.870 24.777 10.000 1.00 17.03 56 GLU B C 1
ATOM 1452 O O . GLU B 1 56 ? 24.685 23.871 10.149 1.00 12.21 56 GLU B O 1
ATOM 1458 N N . LEU B 1 57 ? 22.836 24.980 10.839 1.00 13.90 57 LEU B N 1
ATOM 1459 C CA . LEU B 1 57 ? 22.631 24.107 11.963 1.00 12.14 57 LEU B CA 1
ATOM 1460 C C . LEU B 1 57 ? 21.679 23.020 11.529 1.00 14.73 57 LEU B C 1
ATOM 1461 O O . LEU B 1 57 ? 20.584 23.317 11.059 1.00 12.43 57 LEU B O 1
ATOM 1466 N N . THR B 1 58 ? 22.088 21.763 11.623 1.00 9.38 58 THR B N 1
ATOM 1467 C CA . THR B 1 58 ? 21.221 20.696 11.179 1.00 9.44 58 THR B CA 1
ATOM 1468 C C . THR B 1 58 ? 20.752 19.817 12.306 1.00 17.50 58 THR B C 1
ATOM 1469 O O . THR B 1 58 ? 21.562 19.297 13.066 1.00 13.81 58 THR B O 1
ATOM 1473 N N . TYR B 1 59 ? 19.429 19.638 12.407 1.00 10.77 59 TYR B N 1
ATOM 1474 C CA . TYR B 1 59 ? 18.900 18.791 13.428 1.00 12.12 59 TYR B CA 1
ATOM 1475 C C . TYR B 1 59 ? 18.207 17.616 12.759 1.00 14.60 59 TYR B C 1
ATOM 1476 O O . TYR B 1 59 ? 17.239 17.788 12.003 1.00 12.66 59 TYR B O 1
ATOM 1485 N N . ASN B 1 60 ? 18.714 16.420 13.013 1.00 8.60 60 ASN B N 1
ATOM 1486 C CA . ASN B 1 60 ? 18.143 15.246 12.466 1.00 8.23 60 ASN B CA 1
ATOM 1487 C C . ASN B 1 60 ? 17.108 14.793 13.477 1.00 18.69 60 ASN B C 1
ATOM 1488 O O . ASN B 1 60 ? 17.421 14.635 14.655 1.00 14.33 60 ASN B O 1
ATOM 1493 N N . TRP B 1 61 ? 15.891 14.625 13.015 1.00 11.86 61 TRP B N 1
ATOM 1494 C CA . TRP B 1 61 ? 14.831 14.272 13.938 1.00 12.46 61 TRP B CA 1
ATOM 1495 C C . TRP B 1 61 ? 15.128 13.069 14.812 1.00 9.95 61 TRP B C 1
ATOM 1496 O O . TRP B 1 61 ? 15.424 11.971 14.352 1.00 14.87 61 TRP B O 1
ATOM 1507 N N . GLY B 1 62 ? 15.023 13.283 16.132 1.00 17.94 62 GLY B N 1
ATOM 1508 C CA . GLY B 1 62 ? 15.236 12.223 17.106 1.00 18.20 62 GLY B CA 1
ATOM 1509 C C . GLY B 1 62 ? 16.694 11.912 17.404 1.00 24.95 62 GLY B C 1
ATOM 1510 O O . GLY B 1 62 ? 17.004 10.933 18.072 1.00 27.88 62 GLY B O 1
ATOM 1511 N N . VAL B 1 63 ? 17.605 12.731 16.900 1.00 16.94 63 VAL B N 1
ATOM 1512 C CA . VAL B 1 63 ? 19.020 12.462 17.158 1.00 18.23 63 VAL B CA 1
ATOM 1513 C C . VAL B 1 63 ? 19.537 13.578 18.032 1.00 14.71 63 VAL B C 1
ATOM 1514 O O . VAL B 1 63 ? 19.511 14.748 17.656 1.00 15.26 63 VAL B O 1
ATOM 1518 N N . ASP B 1 64 ? 20.004 13.248 19.215 1.00 12.71 64 ASP B N 1
ATOM 1519 C CA . ASP B 1 64 ? 20.418 14.320 20.050 1.00 13.86 64 ASP B CA 1
ATOM 1520 C C . ASP B 1 64 ? 21.898 14.288 20.409 1.00 18.99 64 ASP B C 1
ATOM 1521 O O . ASP B 1 64 ? 22.367 15.099 21.206 1.00 19.87 64 ASP B O 1
ATOM 1526 N N . LYS B 1 65 ? 22.619 13.368 19.826 1.00 14.55 65 LYS B N 1
ATOM 1527 C CA . LYS B 1 65 ? 24.044 13.270 20.131 1.00 14.03 65 LYS B CA 1
ATOM 1528 C C . LYS B 1 65 ? 24.822 12.679 18.943 1.00 18.37 65 LYS B C 1
ATOM 1529 O O . LYS B 1 65 ? 24.350 11.770 18.229 1.00 18.66 65 LYS B O 1
ATOM 1535 N N . TYR B 1 66 ? 26.030 13.242 18.742 1.00 14.36 66 TYR B N 1
ATOM 1536 C CA . TYR B 1 66 ? 26.922 12.824 17.660 1.00 13.60 66 TYR B CA 1
ATOM 1537 C C . TYR B 1 66 ? 28.282 12.604 18.254 1.00 16.71 66 TYR B C 1
ATOM 1538 O O . TYR B 1 66 ? 28.459 12.882 19.430 1.00 18.42 66 TYR B O 1
ATOM 1547 N N . GLU B 1 67 ? 29.224 12.110 17.437 1.00 13.22 67 GLU B N 1
ATOM 1548 C CA . GLU B 1 67 ? 30.596 11.930 17.859 1.00 13.62 67 GLU B CA 1
ATOM 1549 C C . GLU B 1 67 ? 31.371 13.085 17.213 1.00 13.49 67 GLU B C 1
ATOM 1550 O O . GLU B 1 67 ? 31.427 13.158 15.975 1.00 15.34 67 GLU B O 1
ATOM 1556 N N . LEU B 1 68 ? 31.907 13.980 18.034 1.00 12.37 68 LEU B N 1
ATOM 1557 C CA . LEU B 1 68 ? 32.643 15.142 17.594 1.00 10.14 68 LEU B CA 1
ATOM 1558 C C . LEU B 1 68 ? 33.884 14.742 16.793 1.00 11.90 68 LEU B C 1
ATOM 1559 O O . LEU B 1 68 ? 34.200 15.400 15.815 1.00 14.02 68 LEU B O 1
ATOM 1564 N N . GLY B 1 69 ? 34.572 13.686 17.234 1.00 11.54 69 GLY B N 1
ATOM 1565 C CA . GLY B 1 69 ? 35.776 13.242 16.543 1.00 13.52 69 GLY B CA 1
ATOM 1566 C C . GLY B 1 69 ? 36.923 14.175 16.819 1.00 12.68 69 GLY B C 1
ATOM 1567 O O . GLY B 1 69 ? 36.823 15.104 17.633 1.00 13.28 69 GLY B O 1
ATOM 1568 N N . THR B 1 70 ? 38.030 13.929 16.109 1.00 9.64 70 THR B N 1
ATOM 1569 C CA . THR B 1 70 ? 39.259 14.709 16.309 1.00 13.06 70 THR B CA 1
ATOM 1570 C C . THR B 1 70 ? 39.742 15.529 15.098 1.00 17.50 70 THR B C 1
ATOM 1571 O O . THR B 1 70 ? 40.753 16.219 15.181 1.00 15.23 70 THR B O 1
ATOM 1575 N N . ALA B 1 71 ? 39.029 15.443 13.989 1.00 8.28 71 ALA B N 1
ATOM 1576 C CA . ALA B 1 71 ? 39.402 16.152 12.771 1.00 9.80 71 ALA B CA 1
ATOM 1577 C C . ALA B 1 71 ? 38.990 17.613 12.725 1.00 13.37 71 ALA B C 1
ATOM 1578 O O . ALA B 1 71 ? 39.797 18.542 12.554 1.00 13.25 71 ALA B O 1
ATOM 1580 N N . TYR B 1 72 ? 37.677 17.851 12.850 1.00 10.38 72 TYR B N 1
ATOM 1581 C CA . TYR B 1 72 ? 37.129 19.202 12.829 1.00 9.68 72 TYR B CA 1
ATOM 1582 C C . TYR B 1 72 ? 37.770 20.084 13.889 1.00 9.77 72 TYR B C 1
ATOM 1583 O O . TYR B 1 72 ? 37.935 19.681 15.040 1.00 13.55 72 TYR B O 1
ATOM 1592 N N . GLY B 1 73 ? 38.129 21.284 13.528 1.00 8.79 73 GLY B N 1
ATOM 1593 C CA . GLY B 1 73 ? 38.791 22.182 14.463 1.00 9.31 73 GLY B CA 1
ATOM 1594 C C . GLY B 1 73 ? 37.803 23.096 15.186 1.00 10.67 73 GLY B C 1
ATOM 1595 O O . GLY B 1 73 ? 37.409 22.795 16.295 1.00 13.31 73 GLY B O 1
ATOM 1596 N N . HIS B 1 74 ? 37.433 24.178 14.536 1.00 9.37 74 HIS B N 1
ATOM 1597 C CA . HIS B 1 74 ? 36.568 25.200 15.081 1.00 9.02 74 HIS B CA 1
ATOM 1598 C C . HIS B 1 74 ? 36.097 26.198 14.041 1.00 15.53 74 HIS B C 1
ATOM 1599 O O . HIS B 1 74 ? 36.507 26.144 12.875 1.00 11.96 74 HIS B O 1
ATOM 1606 N N . ILE B 1 75 ? 35.257 27.146 14.492 1.00 7.54 75 ILE B N 1
ATOM 1607 C CA . ILE B 1 75 ? 34.849 28.295 13.745 1.00 5.82 75 ILE B CA 1
ATOM 1608 C C . ILE B 1 75 ? 35.378 29.492 14.519 1.00 15.53 75 ILE B C 1
ATOM 1609 O O . ILE B 1 75 ? 35.299 29.504 15.764 1.00 12.73 75 ILE B O 1
ATOM 1614 N N . ALA B 1 76 ? 35.979 30.488 13.856 1.00 11.85 76 ALA B N 1
ATOM 1615 C CA . ALA B 1 76 ? 36.482 31.681 14.532 1.00 11.41 76 ALA B CA 1
ATOM 1616 C C . ALA B 1 76 ? 35.583 32.841 14.209 1.00 17.69 76 ALA B C 1
ATOM 1617 O O . ALA B 1 76 ? 35.182 33.029 13.033 1.00 13.95 76 ALA B O 1
ATOM 1619 N N . LEU B 1 77 ? 35.265 33.616 15.254 1.00 12.27 77 LEU B N 1
ATOM 1620 C CA . LEU B 1 77 ? 34.442 34.793 15.132 1.00 13.77 77 LEU B CA 1
ATOM 1621 C C . LEU B 1 77 ? 35.157 35.970 15.747 1.00 17.41 77 LEU B C 1
ATOM 1622 O O . LEU B 1 77 ? 35.912 35.804 16.707 1.00 16.51 77 LEU B O 1
ATOM 1627 N N . SER B 1 78 ? 34.874 37.166 15.223 1.00 18.26 78 SER B N 1
ATOM 1628 C CA . SER B 1 78 ? 35.464 38.354 15.813 1.00 15.41 78 SER B CA 1
ATOM 1629 C C . SER B 1 78 ? 34.502 38.832 16.903 1.00 22.41 78 SER B C 1
ATOM 1630 O O . SER B 1 78 ? 33.281 38.560 16.902 1.00 19.81 78 SER B O 1
ATOM 1633 N N . VAL B 1 79 ? 35.056 39.508 17.870 1.00 19.04 79 VAL B N 1
ATOM 1634 C CA . VAL B 1 79 ? 34.247 40.028 18.955 1.00 21.45 79 VAL B CA 1
ATOM 1635 C C . VAL B 1 79 ? 34.820 41.357 19.405 1.00 23.48 79 VAL B C 1
ATOM 1636 O O . VAL B 1 79 ? 36.002 41.610 19.175 1.00 18.60 79 VAL B O 1
ATOM 1640 N N . ASP B 1 80 ? 33.970 42.176 20.036 1.00 26.04 80 ASP B N 1
ATOM 1641 C CA . ASP B 1 80 ? 34.425 43.462 20.529 1.00 31.21 80 ASP B CA 1
ATOM 1642 C C . ASP B 1 80 ? 35.056 43.322 21.902 1.00 27.67 80 ASP B C 1
ATOM 1643 O O . ASP B 1 80 ? 35.936 44.073 22.271 1.00 31.30 80 ASP B O 1
ATOM 1648 N N . ASN B 1 81 ? 34.601 42.340 22.654 1.00 23.73 81 ASN B N 1
ATOM 1649 C CA . ASN B 1 81 ? 35.097 42.138 24.004 1.00 28.69 81 ASN B CA 1
ATOM 1650 C C . ASN B 1 81 ? 35.122 40.682 24.363 1.00 23.02 81 ASN B C 1
ATOM 1651 O O . ASN B 1 81 ? 34.130 40.102 24.797 1.00 22.36 81 ASN B O 1
ATOM 1656 N N . ALA B 1 82 ? 36.295 40.123 24.167 1.00 15.11 82 ALA B N 1
ATOM 1657 C CA . ALA B 1 82 ? 36.508 38.736 24.432 1.00 16.51 82 ALA B CA 1
ATOM 1658 C C . ALA B 1 82 ? 36.134 38.344 25.862 1.00 21.79 82 ALA B C 1
ATOM 1659 O O . ALA B 1 82 ? 35.428 37.347 26.083 1.00 22.76 82 ALA B O 1
ATOM 1661 N N . ALA B 1 83 ? 36.597 39.121 26.845 1.00 21.45 83 ALA B N 1
ATOM 1662 C CA . ALA B 1 83 ? 36.284 38.770 28.234 1.00 21.11 83 ALA B CA 1
ATOM 1663 C C . ALA B 1 83 ? 34.789 38.743 28.469 1.00 22.00 83 ALA B C 1
ATOM 1664 O O . ALA B 1 83 ? 34.222 37.815 29.043 1.00 23.29 83 ALA B O 1
ATOM 1666 N N . GLU B 1 84 ? 34.125 39.780 28.000 1.00 20.38 84 GLU B N 1
ATOM 1667 C CA . GLU B 1 84 ? 32.704 39.814 28.195 1.00 19.54 84 GLU B CA 1
ATOM 1668 C C . GLU B 1 84 ? 32.025 38.659 27.500 1.00 26.19 84 GLU B C 1
ATOM 1669 O O . GLU B 1 84 ? 31.098 38.029 28.050 1.00 21.14 84 GLU B O 1
ATOM 1675 N N . ALA B 1 85 ? 32.482 38.383 26.266 1.00 21.40 85 ALA B N 1
ATOM 1676 C CA . ALA B 1 85 ? 31.874 37.296 25.516 1.00 21.37 85 ALA B CA 1
ATOM 1677 C C . ALA B 1 85 ? 31.980 35.973 26.263 1.00 18.13 85 ALA B C 1
ATOM 1678 O O . ALA B 1 85 ? 31.018 35.213 26.371 1.00 17.82 85 ALA B O 1
ATOM 1680 N N . CYS B 1 86 ? 33.183 35.712 26.786 1.00 14.36 86 CYS B N 1
ATOM 1681 C CA . CYS B 1 86 ? 33.428 34.489 27.511 1.00 16.59 86 CYS B CA 1
ATOM 1682 C C . CYS B 1 86 ? 32.453 34.318 28.681 1.00 19.04 86 CYS B C 1
ATOM 1683 O O . CYS B 1 86 ? 31.922 33.238 28.960 1.00 18.30 86 CYS B O 1
ATOM 1686 N N . GLU B 1 87 ? 32.250 35.416 29.388 1.00 16.37 87 GLU B N 1
ATOM 1687 C CA . GLU B 1 87 ? 31.375 35.382 30.534 1.00 20.61 87 GLU B CA 1
ATOM 1688 C C . GLU B 1 87 ? 29.935 35.031 30.146 1.00 32.61 87 GLU B C 1
ATOM 1689 O O . GLU B 1 87 ? 29.299 34.149 30.736 1.00 35.68 87 GLU B O 1
ATOM 1695 N N . LYS B 1 88 ? 29.444 35.728 29.112 1.00 28.16 88 LYS B N 1
ATOM 1696 C CA . LYS B 1 88 ? 28.112 35.548 28.548 1.00 21.78 88 LYS B CA 1
ATOM 1697 C C . LYS B 1 88 ? 27.943 34.086 28.132 1.00 29.62 88 LYS B C 1
ATOM 1698 O O . LYS B 1 88 ? 26.941 33.397 28.446 1.00 23.36 88 LYS B O 1
ATOM 1704 N N . ILE B 1 89 ? 28.970 33.572 27.420 1.00 17.16 89 ILE B N 1
ATOM 1705 C CA . ILE B 1 89 ? 28.923 32.207 26.993 1.00 13.03 89 ILE B CA 1
ATOM 1706 C C . ILE B 1 89 ? 28.902 31.179 28.111 1.00 16.70 89 ILE B C 1
ATOM 1707 O O . ILE B 1 89 ? 28.082 30.246 28.118 1.00 17.51 89 ILE B O 1
ATOM 1712 N N . ARG B 1 90 ? 29.847 31.324 29.056 1.00 21.64 90 ARG B N 1
ATOM 1713 C CA . ARG B 1 90 ? 29.968 30.376 30.163 1.00 18.69 90 ARG B CA 1
ATOM 1714 C C . ARG B 1 90 ? 28.715 30.330 31.029 1.00 26.47 90 ARG B C 1
ATOM 1715 O O . ARG B 1 90 ? 28.475 29.332 31.716 1.00 24.93 90 ARG B O 1
ATOM 1723 N N . GLN B 1 91 ? 27.947 31.421 30.974 1.00 24.79 91 GLN B N 1
ATOM 1724 C CA . GLN B 1 91 ? 26.719 31.554 31.737 1.00 26.97 91 GLN B CA 1
ATOM 1725 C C . GLN B 1 91 ? 25.465 31.239 30.938 1.00 30.73 91 GLN B C 1
ATOM 1726 O O . GLN B 1 91 ? 24.369 31.230 31.481 1.00 22.73 91 GLN B O 1
ATOM 1732 N N . ASN B 1 92 ? 25.597 30.970 29.655 1.00 20.95 92 ASN B N 1
ATOM 1733 C CA . ASN B 1 92 ? 24.428 30.685 28.847 1.00 18.10 92 ASN B CA 1
ATOM 1734 C C . ASN B 1 92 ? 24.507 29.447 27.946 1.00 22.69 92 ASN B C 1
ATOM 1735 O O . ASN B 1 92 ? 24.196 29.514 26.757 1.00 20.21 92 ASN B O 1
ATOM 1740 N N . GLY B 1 93 ? 24.867 28.296 28.500 1.00 20.91 93 GLY B N 1
ATOM 1741 C CA . GLY B 1 93 ? 24.862 27.066 27.727 1.00 20.34 93 GLY B CA 1
ATOM 1742 C C . GLY B 1 93 ? 26.184 26.626 27.133 1.00 14.31 93 GLY B C 1
ATOM 1743 O O . GLY B 1 93 ? 26.236 25.537 26.570 1.00 16.38 93 GLY B O 1
ATOM 1744 N N . GLY B 1 94 ? 27.196 27.471 27.287 1.00 16.13 94 GLY B N 1
ATOM 1745 C CA . GLY B 1 94 ? 28.529 27.191 26.757 1.00 16.96 94 GLY B CA 1
ATOM 1746 C C . GLY B 1 94 ? 29.540 26.933 27.866 1.00 26.30 94 GLY B C 1
ATOM 1747 O O . GLY B 1 94 ? 29.182 26.875 29.035 1.00 21.49 94 GLY B O 1
ATOM 1748 N N . ASN B 1 95 ? 30.810 26.788 27.458 1.00 17.67 95 ASN B N 1
ATOM 1749 C CA . ASN B 1 95 ? 31.903 26.478 28.368 1.00 13.33 95 ASN B CA 1
ATOM 1750 C C . ASN B 1 95 ? 33.160 27.184 27.882 1.00 21.18 95 ASN B C 1
ATOM 1751 O O . ASN B 1 95 ? 33.369 27.309 26.670 1.00 21.94 95 ASN B O 1
ATOM 1756 N N . VAL B 1 96 ? 33.999 27.668 28.782 1.00 16.34 96 VAL B N 1
ATOM 1757 C CA . VAL B 1 96 ? 35.222 28.371 28.364 1.00 13.73 96 VAL B CA 1
ATOM 1758 C C . VAL B 1 96 ? 36.411 27.431 28.534 1.00 22.27 96 VAL B C 1
ATOM 1759 O O . VAL B 1 96 ? 36.649 26.948 29.631 1.00 19.76 96 VAL B O 1
ATOM 1763 N N . THR B 1 97 ? 37.137 27.124 27.448 1.00 15.41 97 THR B N 1
ATOM 1764 C CA . THR B 1 97 ? 38.259 26.193 27.559 1.00 13.32 97 THR B CA 1
ATOM 1765 C C . THR B 1 97 ? 39.573 26.910 27.648 1.00 21.50 97 THR B C 1
ATOM 1766 O O . THR B 1 97 ? 40.525 26.410 28.230 1.00 24.57 97 THR B O 1
ATOM 1770 N N . ARG B 1 98 ? 39.613 28.086 27.063 1.00 16.28 98 ARG B N 1
ATOM 1771 C CA . ARG B 1 98 ? 40.806 28.907 27.098 1.00 16.78 98 ARG B CA 1
ATOM 1772 C C . ARG B 1 98 ? 40.405 30.353 27.349 1.00 16.62 98 ARG B C 1
ATOM 1773 O O . ARG B 1 98 ? 39.791 31.018 26.516 1.00 13.63 98 ARG B O 1
ATOM 1781 N N . GLU B 1 99 ? 40.759 30.844 28.532 1.00 13.55 99 GLU B N 1
ATOM 1782 C CA . GLU B 1 99 ? 40.405 32.196 28.901 1.00 13.77 99 GLU B CA 1
ATOM 1783 C C . GLU B 1 99 ? 40.978 33.249 27.969 1.00 17.33 99 GLU B C 1
ATOM 1784 O O . GLU B 1 99 ? 42.050 33.101 27.399 1.00 17.30 99 GLU B O 1
ATOM 1790 N N . ALA B 1 100 ? 40.243 34.334 27.840 1.00 12.87 100 ALA B N 1
ATOM 1791 C CA . ALA B 1 100 ? 40.668 35.400 26.967 1.00 14.47 100 ALA B CA 1
ATOM 1792 C C . ALA B 1 100 ? 42.026 35.912 27.371 1.00 21.74 100 ALA B C 1
ATOM 1793 O O . ALA B 1 100 ? 42.290 36.119 28.556 1.00 16.96 100 ALA B O 1
ATOM 1795 N N . GLY B 1 101 ? 42.877 36.134 26.369 1.00 17.28 101 GLY B N 1
ATOM 1796 C CA . GLY B 1 101 ? 44.203 36.650 26.618 1.00 14.77 101 GLY B CA 1
ATOM 1797 C C . GLY B 1 101 ? 45.010 36.614 25.336 1.00 16.46 101 GLY B C 1
ATOM 1798 O O . GLY B 1 101 ? 44.624 35.944 24.384 1.00 16.95 101 GLY B O 1
ATOM 1799 N N . PRO B 1 102 ? 46.111 37.371 25.324 1.00 19.15 102 PRO B N 1
ATOM 1800 C CA . PRO B 1 102 ? 46.957 37.447 24.161 1.00 19.56 102 PRO B CA 1
ATOM 1801 C C . PRO B 1 102 ? 47.643 36.128 23.938 1.00 26.12 102 PRO B C 1
ATOM 1802 O O . PRO B 1 102 ? 47.840 35.305 24.851 1.00 22.76 102 PRO B O 1
ATOM 1806 N N . VAL B 1 103 ? 48.020 35.963 22.690 1.00 26.70 103 VAL B N 1
ATOM 1807 C CA . VAL B 1 103 ? 48.698 34.777 22.266 1.00 32.19 103 VAL B CA 1
ATOM 1808 C C . VAL B 1 103 ? 50.157 34.950 22.595 1.00 33.61 103 VAL B C 1
ATOM 1809 O O . VAL B 1 103 ? 50.670 36.048 22.481 1.00 27.87 103 VAL B O 1
ATOM 1813 N N . LYS B 1 104 ? 50.787 33.876 23.044 1.00 34.83 104 LYS B N 1
ATOM 1814 C CA . LYS B 1 104 ? 52.180 33.942 23.375 1.00 38.12 104 LYS B CA 1
ATOM 1815 C C . LYS B 1 104 ? 52.918 34.714 22.297 1.00 53.86 104 LYS B C 1
ATOM 1816 O O . LYS B 1 104 ? 52.734 34.446 21.109 1.00 54.57 104 LYS B O 1
ATOM 1822 N N . GLY B 1 105 ? 53.751 35.670 22.712 1.00 55.03 105 GLY B N 1
ATOM 1823 C CA . GLY B 1 105 ? 54.510 36.463 21.769 1.00 54.07 105 GLY B CA 1
ATOM 1824 C C . GLY B 1 105 ? 53.644 37.321 20.855 1.00 55.20 105 GLY B C 1
ATOM 1825 O O . GLY B 1 105 ? 54.071 37.700 19.771 1.00 57.74 105 GLY B O 1
ATOM 1826 N N . GLY B 1 106 ? 52.425 37.635 21.299 1.00 48.08 106 GLY B N 1
ATOM 1827 C CA . GLY B 1 106 ? 51.498 38.463 20.529 1.00 42.65 106 GLY B CA 1
ATOM 1828 C C . GLY B 1 106 ? 50.702 39.377 21.438 1.00 35.26 106 GLY B C 1
ATOM 1829 O O . GLY B 1 106 ? 50.861 39.316 22.662 1.00 35.48 106 GLY B O 1
ATOM 1830 N N . THR B 1 107 ? 49.864 40.228 20.852 1.00 22.02 107 THR B N 1
ATOM 1831 C CA . THR B 1 107 ? 49.063 41.137 21.663 1.00 24.25 107 THR B CA 1
ATOM 1832 C C . THR B 1 107 ? 47.593 40.975 21.388 1.00 25.98 107 THR B C 1
ATOM 1833 O O . THR B 1 107 ? 46.743 41.501 22.096 1.00 35.09 107 THR B O 1
ATOM 1837 N N . THR B 1 108 ? 47.317 40.277 20.329 1.00 25.89 108 THR B N 1
ATOM 1838 C CA . THR B 1 108 ? 45.948 40.058 19.943 1.00 31.31 108 THR B CA 1
ATOM 1839 C C . THR B 1 108 ? 45.252 39.139 20.931 1.00 22.08 108 THR B C 1
ATOM 1840 O O . THR B 1 108 ? 45.709 38.034 21.220 1.00 22.90 108 THR B O 1
ATOM 1844 N N . VAL B 1 109 ? 44.139 39.636 21.437 1.00 25.24 109 VAL B N 1
ATOM 1845 C CA . VAL B 1 109 ? 43.358 38.915 22.418 1.00 25.02 109 VAL B CA 1
ATOM 1846 C C . VAL B 1 109 ? 42.469 37.807 21.827 1.00 22.53 109 VAL B C 1
ATOM 1847 O O . VAL B 1 109 ? 41.704 38.041 20.889 1.00 20.31 109 VAL B O 1
ATOM 1851 N N . ILE B 1 110 ? 42.559 36.606 22.395 1.00 22.37 110 ILE B N 1
ATOM 1852 C CA . ILE B 1 110 ? 41.736 35.486 21.920 1.00 24.41 110 ILE B CA 1
ATOM 1853 C C . ILE B 1 110 ? 41.260 34.584 23.051 1.00 19.73 110 ILE B C 1
ATOM 1854 O O . ILE B 1 110 ? 41.777 34.611 24.158 1.00 21.04 110 ILE B O 1
ATOM 1859 N N . ALA B 1 111 ? 40.284 33.754 22.743 1.00 12.83 111 ALA B N 1
ATOM 1860 C CA . ALA B 1 111 ? 39.746 32.780 23.691 1.00 11.34 111 ALA B CA 1
ATOM 1861 C C . ALA B 1 111 ? 39.175 31.607 22.935 1.00 14.93 111 ALA B C 1
ATOM 1862 O O . ALA B 1 111 ? 38.909 31.714 21.730 1.00 14.36 111 ALA B O 1
ATOM 1864 N N . PHE B 1 112 ? 38.986 30.500 23.611 1.00 11.41 112 PHE B N 1
ATOM 1865 C CA . PHE B 1 112 ? 38.375 29.326 23.010 1.00 9.56 112 PHE B CA 1
ATOM 1866 C C . PHE B 1 112 ? 37.208 28.956 23.879 1.00 15.36 112 PHE B C 1
ATOM 1867 O O . PHE B 1 112 ? 37.359 28.925 25.095 1.00 12.20 112 PHE B O 1
ATOM 1875 N N . VAL B 1 113 ? 36.062 28.712 23.266 1.00 11.34 113 VAL B N 1
ATOM 1876 C CA . VAL B 1 113 ? 34.892 28.292 24.027 1.00 12.12 113 VAL B CA 1
ATOM 1877 C C . VAL B 1 113 ? 34.272 27.088 23.347 1.00 18.92 113 VAL B C 1
ATOM 1878 O O . VAL B 1 113 ? 34.727 26.695 22.266 1.00 12.07 113 VAL B O 1
ATOM 1882 N N . GLU B 1 114 ? 33.255 26.492 23.984 1.00 12.70 114 GLU B N 1
ATOM 1883 C CA . GLU B 1 114 ? 32.535 25.376 23.411 1.00 11.14 114 GLU B CA 1
ATOM 1884 C C . GLU B 1 114 ? 31.060 25.755 23.378 1.00 19.11 114 GLU B C 1
ATOM 1885 O O . GLU B 1 114 ? 30.539 26.379 24.305 1.00 13.86 114 GLU B O 1
ATOM 1891 N N . ASP B 1 115 ? 30.383 25.402 22.313 1.00 12.14 115 ASP B N 1
ATOM 1892 C CA . ASP B 1 115 ? 28.956 25.688 22.253 1.00 10.74 115 ASP B CA 1
ATOM 1893 C C . ASP B 1 115 ? 28.206 24.543 23.005 1.00 11.14 115 ASP B C 1
ATOM 1894 O O . ASP B 1 115 ? 28.801 23.599 23.549 1.00 12.05 115 ASP B O 1
ATOM 1899 N N . PRO B 1 116 ? 26.870 24.555 22.984 1.00 12.54 116 PRO B N 1
ATOM 1900 C CA . PRO B 1 116 ? 26.109 23.522 23.678 1.00 11.00 116 PRO B CA 1
ATOM 1901 C C . PRO B 1 116 ? 26.358 22.103 23.266 1.00 14.27 116 PRO B C 1
ATOM 1902 O O . PRO B 1 116 ? 26.069 21.192 24.048 1.00 14.75 116 PRO B O 1
ATOM 1906 N N . ASP B 1 117 ? 26.870 21.876 22.042 1.00 9.84 117 ASP B N 1
ATOM 1907 C CA . ASP B 1 117 ? 27.142 20.510 21.591 1.00 8.87 117 ASP B CA 1
ATOM 1908 C C . ASP B 1 117 ? 28.627 20.147 21.708 1.00 12.31 117 ASP B C 1
ATOM 1909 O O . ASP B 1 117 ? 29.068 19.065 21.306 1.00 13.65 117 ASP B O 1
ATOM 1914 N N . GLY B 1 118 ? 29.417 21.062 22.251 1.00 11.74 118 GLY B N 1
ATOM 1915 C CA . GLY B 1 118 ? 30.841 20.698 22.366 1.00 11.98 118 GLY B CA 1
ATOM 1916 C C . GLY B 1 118 ? 31.685 21.265 21.245 1.00 15.78 118 GLY B C 1
ATOM 1917 O O . GLY B 1 118 ? 32.918 21.143 21.281 1.00 11.84 118 GLY B O 1
ATOM 1918 N N . TYR B 1 119 ? 31.059 21.904 20.251 1.00 9.81 119 TYR B N 1
ATOM 1919 C CA . TYR B 1 119 ? 31.862 22.475 19.178 1.00 9.43 119 TYR B CA 1
ATOM 1920 C C . TYR B 1 119 ? 32.742 23.653 19.644 1.00 11.98 119 TYR B C 1
ATOM 1921 O O . TYR B 1 119 ? 32.329 24.628 20.267 1.00 11.35 119 TYR B O 1
ATOM 1930 N N . LYS B 1 120 ? 34.028 23.609 19.287 1.00 12.56 120 LYS B N 1
ATOM 1931 C CA . LYS B 1 120 ? 34.894 24.712 19.655 1.00 10.77 120 LYS B CA 1
ATOM 1932 C C . LYS B 1 120 ? 34.677 25.931 18.808 1.00 12.62 120 LYS B C 1
ATOM 1933 O O . LYS B 1 120 ? 34.451 25.850 17.576 1.00 12.70 120 LYS B O 1
ATOM 1939 N N . ILE B 1 121 ? 34.786 27.073 19.455 1.00 10.22 121 ILE B N 1
ATOM 1940 C CA . ILE B 1 121 ? 34.688 28.368 18.843 1.00 11.41 121 ILE B CA 1
ATOM 1941 C C . ILE B 1 121 ? 35.861 29.232 19.321 1.00 13.69 121 ILE B C 1
ATOM 1942 O O . ILE B 1 121 ? 36.127 29.302 20.526 1.00 12.96 121 ILE B O 1
ATOM 1947 N N . GLU B 1 122 ? 36.546 29.873 18.373 1.00 10.56 122 GLU B N 1
ATOM 1948 C CA . GLU B 1 122 ? 37.670 30.755 18.666 1.00 11.71 122 GLU B CA 1
ATOM 1949 C C . GLU B 1 122 ? 37.161 32.172 18.604 1.00 12.88 122 GLU B C 1
ATOM 1950 O O . GLU B 1 122 ? 36.519 32.561 17.623 1.00 15.03 122 GLU B O 1
ATOM 1956 N N . LEU B 1 123 ? 37.414 32.962 19.647 1.00 9.77 123 LEU B N 1
ATOM 1957 C CA . LEU B 1 123 ? 36.974 34.331 19.665 1.00 8.51 123 LEU B CA 1
ATOM 1958 C C . LEU B 1 123 ? 38.189 35.206 19.502 1.00 20.12 123 LEU B C 1
ATOM 1959 O O . LEU B 1 123 ? 39.142 35.082 20.276 1.00 14.69 123 LEU B O 1
ATOM 1964 N N . ILE B 1 124 ? 38.170 36.045 18.469 1.00 18.47 124 ILE B N 1
ATOM 1965 C CA . ILE B 1 124 ? 39.307 36.920 18.187 1.00 16.18 124 ILE B CA 1
ATOM 1966 C C . ILE B 1 124 ? 38.914 38.364 18.344 1.00 15.62 124 ILE B C 1
ATOM 1967 O O . ILE B 1 124 ? 38.033 38.896 17.685 1.00 16.81 124 ILE B O 1
ATOM 1972 N N . GLU B 1 125 ? 39.560 39.035 19.284 1.00 25.02 125 GLU B N 1
ATOM 1973 C CA . GLU B 1 125 ? 39.235 40.421 19.542 1.00 25.18 125 GLU B CA 1
ATOM 1974 C C . GLU B 1 125 ? 39.774 41.395 18.525 1.00 29.60 125 GLU B C 1
ATOM 1975 O O . GLU B 1 125 ? 40.932 41.326 18.128 1.00 32.01 125 GLU B O 1
ATOM 1981 N N . GLU B 1 126 ? 38.915 42.341 18.147 1.00 35.72 126 GLU B N 1
ATOM 1982 C CA . GLU B 1 126 ? 39.292 43.374 17.191 1.00 44.22 126 GLU B CA 1
ATOM 1983 C C . GLU B 1 126 ? 39.995 44.569 17.854 1.00 51.29 126 GLU B C 1
ATOM 1984 O O . GLU B 1 126 ? 39.648 44.943 19.001 1.00 84.07 126 GLU B O 1
ATOM 1990 N N . GLY B 1 134 ? 42.908 54.617 27.224 1.00 30.10 134 GLY B N 1
ATOM 1991 C CA . GLY B 1 134 ? 43.847 53.481 27.257 1.00 30.94 134 GLY B CA 1
ATOM 1992 C C . GLY B 1 134 ? 43.536 52.428 28.348 1.00 31.77 134 GLY B C 1
ATOM 1993 O O . GLY B 1 134 ? 44.410 51.878 29.047 1.00 25.19 134 GLY B O 1
ATOM 1994 N N . ASN B 1 135 ? 42.261 52.108 28.507 1.00 20.82 135 ASN B N 1
ATOM 1995 C CA . ASN B 1 135 ? 41.942 51.126 29.497 1.00 15.56 135 ASN B CA 1
ATOM 1996 C C . ASN B 1 135 ? 42.448 49.770 29.059 1.00 18.37 135 ASN B C 1
ATOM 1997 O O . ASN B 1 135 ? 42.241 48.841 29.889 1.00 31.13 135 ASN B O 1
#

CATH classification: 3.10.180.10

Organism: Escherichia coli (strain K12) (NCBI:txid83333)

Radius of gyration: 17.95 Å; Cα contacts (8 Å, |Δi|>4): 636; chains: 2; bounding box: 48×43×46 Å

Sequence (256 aa):
MRLLHTMLRVGDLQRSIDFYTKVLGMKLLRTSENPEYKYSLAFVGYGPETEEAVIELTYNWGVDKYELGTAYGHIALSVDNAAEACEKIRQNGGNVTREAGPVKGGTTVIAFVEDPDGYKIELIEEGNMRLLHTMLRVGDLQRSIDFYTKVLGMKLLRTSENPEYKYSLAFVGYGPETEEAVIELTYNWGVDKYELGTAYGHIALSVDNAAEACEKIRQNGGNVTREAGPVKGGTTVIAFVEDPDGYKIELIEEGN

Foldseek 3Di:
DAAQEAEDEAQDVVLQQCCCCVLQNWAWPDKDADVVQAKIWTWTGNDDSVVDYTYIYMYHPPGRADDPDDPDAAEEDEGQDQQVSCVSQVVVVWAWPAHWDADPPGHWTKTWTAGPRRGIYIYTHDVD/DDAQEAEDEALDVVLQVCCCCVLVPWDFADKDADDVQAKIWTWTGNDHSVVDYTYIYIYHPPHRADDPDDPDDAEEDEDADQQVSQVSQCPRQKAWDFHWAADVVGHWTKTWIAHNHRGIYIYTYPVD